Protein AF-A0AAW0GWU3-F1 (afdb_monomer_lite)

pLDDT: mean 74.99, std 22.33, range [29.94, 97.88]

Sequence (252 aa):
MGQGTLMARFTLSPRFETTALLRCTALQILYKYGDKSTKEFPTGIHISLLPYYLLELLPCNMFTKLFSLTLALLAATSQVAAIPAESLQKRGPGCDGFPGGLSDLSSFRLSASGGTNKGEDLVLFDSGNKVGDADIFVLASRFTVPPTNVPTFSLNTGALLPDNSDLVDLAVAAGDLPGFAANHGEGNHIYCAVPNGGSNFVLGVNSDKSNFFICNTKTGPFHRFIVYKPDSNSLVYDSHTCQNIQINVIKV

Foldseek 3Di:
DDDDDDDDDDDDDPPPDPPVVVVVVVVVVCVVPVPDDDDDDDDDDDDDQPDPPVVPPDDPVVVVVVVVVVVVVVPPDPPPVPPPPPPPQPAAPLCPLADVKHQWFFWWWKFKDFDVGHGFTWDWDFLVDDDVNWTKTFIFTCVQPDDPDRFIWTRDSQWIGTPPDQWTWDDADAQDTGIIIRDPDHHDNFWIFHDDPDPWTWIGGNSGFWQWWWFFFPDDDGITTIGGNRDCPDNGTHPVRITTITIIIGHD

Radius of gyration: 32.5 Å; chains: 1; bounding box: 58×50×96 Å

Structure (mmCIF, N/CA/C/O backbone):
data_AF-A0AAW0GWU3-F1
#
_entry.id   AF-A0AAW0GWU3-F1
#
loop_
_atom_site.group_PDB
_atom_site.id
_atom_site.type_symbol
_atom_site.label_atom_id
_atom_site.label_alt_id
_atom_site.label_comp_id
_atom_site.label_asym_id
_atom_site.label_entity_id
_atom_site.label_seq_id
_atom_site.pdbx_PDB_ins_code
_atom_site.Cartn_x
_atom_site.Cartn_y
_atom_site.Cartn_z
_atom_site.occupancy
_atom_site.B_iso_or_equiv
_atom_site.auth_seq_id
_atom_site.auth_comp_id
_atom_site.auth_asym_id
_atom_site.auth_atom_id
_atom_site.pdbx_PDB_model_num
ATOM 1 N N . MET A 1 1 ? -35.131 -27.574 -3.904 1.00 42.69 1 MET A N 1
ATOM 2 C CA . MET A 1 1 ? -33.848 -27.838 -3.215 1.00 42.69 1 MET A CA 1
ATOM 3 C C . MET A 1 1 ? -33.439 -26.519 -2.569 1.00 42.69 1 MET A C 1
ATOM 5 O O . MET A 1 1 ? -33.102 -25.613 -3.300 1.00 42.69 1 MET A O 1
ATOM 9 N N . GLY A 1 2 ? -33.586 -26.207 -1.288 1.00 37.12 2 GLY A N 1
ATOM 10 C CA . GLY A 1 2 ? -33.742 -26.976 -0.058 1.00 37.12 2 GLY A CA 1
ATOM 11 C C . GLY A 1 2 ? -32.869 -26.280 0.998 1.00 37.12 2 GLY A C 1
ATOM 12 O O . GLY A 1 2 ? -31.886 -26.864 1.433 1.00 37.12 2 GLY A O 1
ATOM 13 N N . GLN A 1 3 ? -33.136 -25.000 1.303 1.00 35.03 3 GLN A N 1
ATOM 14 C CA . GLN A 1 3 ? -32.366 -24.224 2.286 1.00 35.03 3 GLN A CA 1
ATOM 15 C C . GLN A 1 3 ? -32.847 -24.567 3.701 1.00 35.03 3 GLN A C 1
ATOM 17 O O . GLN A 1 3 ? -33.969 -24.240 4.083 1.00 35.03 3 GLN A O 1
ATOM 22 N N . GLY A 1 4 ? -32.002 -25.264 4.459 1.00 33.62 4 GLY A N 1
ATOM 23 C CA . GLY A 1 4 ? -32.224 -25.558 5.871 1.00 33.62 4 GLY A CA 1
ATOM 24 C C . GLY A 1 4 ? -31.764 -24.395 6.746 1.00 33.62 4 GLY A C 1
ATOM 25 O O . GLY A 1 4 ? -30.569 -24.144 6.872 1.00 33.62 4 GLY A O 1
ATOM 26 N N . THR A 1 5 ? -32.712 -23.698 7.367 1.00 39.50 5 THR A N 1
ATOM 27 C CA . THR A 1 5 ? -32.456 -22.719 8.429 1.00 39.50 5 THR A CA 1
ATOM 28 C C . THR A 1 5 ? -32.227 -23.461 9.745 1.00 39.50 5 THR A C 1
ATOM 30 O O . THR A 1 5 ? -33.143 -24.072 10.294 1.00 39.50 5 THR A O 1
ATOM 33 N N . LEU A 1 6 ? -30.996 -23.424 10.253 1.00 31.42 6 LEU A N 1
ATOM 34 C CA . LEU A 1 6 ? -30.604 -24.075 11.501 1.00 31.42 6 LEU A CA 1
ATOM 35 C C . LEU A 1 6 ? -30.837 -23.107 12.672 1.00 31.42 6 LEU A C 1
ATOM 37 O O . LEU A 1 6 ? -30.026 -22.223 12.934 1.00 31.42 6 LEU A O 1
ATOM 41 N N . MET A 1 7 ? -31.974 -23.242 13.360 1.00 33.81 7 MET A N 1
ATOM 42 C CA . MET A 1 7 ? -32.237 -22.518 14.607 1.00 33.81 7 MET A CA 1
ATOM 43 C C . MET A 1 7 ? -31.579 -23.247 15.784 1.00 33.81 7 MET A C 1
ATOM 45 O O . MET A 1 7 ? -32.013 -24.329 16.179 1.00 33.81 7 MET A O 1
ATOM 49 N N . ALA A 1 8 ? -30.548 -22.641 16.374 1.00 31.73 8 ALA A N 1
ATOM 50 C CA . ALA A 1 8 ? -29.973 -23.099 17.633 1.00 31.73 8 ALA A CA 1
ATOM 51 C C . ALA A 1 8 ? -30.899 -22.709 18.799 1.00 31.73 8 ALA A C 1
ATOM 53 O O . ALA A 1 8 ? -31.029 -21.538 19.155 1.00 31.73 8 ALA A O 1
ATOM 54 N N . ARG A 1 9 ? -31.563 -23.704 19.392 1.00 33.47 9 ARG A N 1
ATOM 55 C CA . ARG A 1 9 ? -32.416 -23.551 20.575 1.00 33.47 9 ARG A CA 1
ATOM 56 C C . ARG A 1 9 ? -31.562 -23.795 21.822 1.00 33.47 9 ARG A C 1
ATOM 58 O O . ARG A 1 9 ? -31.274 -24.940 22.156 1.00 33.47 9 ARG A O 1
ATOM 65 N N . PHE A 1 10 ? -31.139 -22.734 22.505 1.00 29.94 10 PHE A N 1
ATOM 66 C CA . PHE A 1 10 ? -30.469 -22.849 23.803 1.00 29.94 10 PHE A CA 1
ATOM 67 C C . PHE A 1 10 ? -31.510 -23.059 24.908 1.00 29.94 10 PHE A C 1
ATOM 69 O O . PHE A 1 10 ? -32.192 -22.128 25.328 1.00 29.94 10 PHE A O 1
ATOM 76 N N . THR A 1 11 ? -31.640 -24.293 25.388 1.00 33.12 11 THR A N 1
ATOM 77 C CA . THR A 1 11 ? -32.330 -24.606 26.646 1.00 33.12 11 THR A CA 1
ATOM 78 C C . THR A 1 11 ? -31.349 -24.460 27.805 1.00 33.12 11 THR A C 1
ATOM 80 O O . THR A 1 11 ? -30.491 -25.318 28.010 1.00 33.12 11 THR A O 1
ATOM 83 N N . LEU A 1 12 ? -31.471 -23.374 28.571 1.00 33.25 12 LEU A N 1
ATOM 84 C CA . LEU A 1 12 ? -30.802 -23.227 29.863 1.00 33.25 12 LEU A CA 1
ATOM 85 C C . LEU A 1 12 ? -31.505 -24.121 30.894 1.00 33.25 12 LEU A C 1
ATOM 87 O O . LEU A 1 12 ? -32.683 -23.945 31.192 1.00 33.25 12 LEU A O 1
ATOM 91 N N . SER A 1 13 ? -30.770 -25.100 31.420 1.00 34.31 13 SER A N 1
ATOM 92 C CA . SER A 1 13 ? -31.200 -25.969 32.519 1.00 34.31 13 SER A CA 1
ATOM 93 C C . SER A 1 13 ? -31.097 -25.216 33.854 1.00 34.31 13 SER A C 1
ATOM 95 O O . SER A 1 13 ? -29.986 -24.825 34.223 1.00 34.31 13 SER A O 1
ATOM 97 N N . PRO A 1 14 ? -32.176 -25.068 34.645 1.00 37.81 14 PRO A N 1
ATOM 98 C CA . PRO A 1 14 ? -32.083 -24.517 35.990 1.00 37.81 14 PRO A CA 1
ATOM 99 C C . PRO A 1 14 ? -31.578 -25.613 36.942 1.00 37.81 14 PRO A C 1
ATOM 101 O O . PRO A 1 14 ? -32.327 -26.481 37.377 1.00 37.81 14 PRO A O 1
ATOM 104 N N . ARG A 1 15 ? -30.274 -25.620 37.240 1.00 42.72 15 ARG A N 1
ATOM 105 C CA . ARG A 1 15 ? -29.645 -26.521 38.233 1.00 42.72 15 ARG A CA 1
ATOM 106 C C . ARG A 1 15 ? -28.980 -25.758 39.389 1.00 42.72 15 ARG A C 1
ATOM 108 O O . ARG A 1 15 ? -27.962 -26.193 39.913 1.00 42.72 15 ARG A O 1
ATOM 115 N N . PHE A 1 16 ? -29.543 -24.616 39.790 1.00 39.72 16 PHE A N 1
ATOM 116 C CA . PHE A 1 16 ? -28.919 -23.715 40.774 1.00 39.72 16 PHE A CA 1
ATOM 117 C C . PHE A 1 16 ? -29.689 -23.509 42.091 1.00 39.72 16 PHE A C 1
ATOM 119 O O . PHE A 1 16 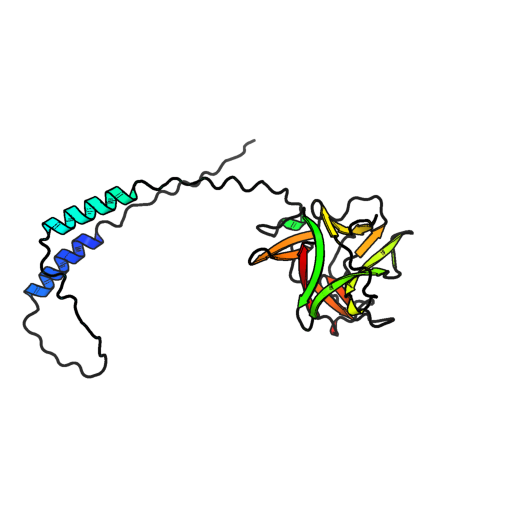? -29.297 -22.658 42.883 1.00 39.72 16 PHE A O 1
ATOM 126 N N . GLU A 1 17 ? -30.731 -24.294 42.386 1.00 44.66 17 GLU A N 1
ATOM 127 C CA . GLU A 1 17 ? -31.526 -24.099 43.617 1.00 44.66 17 GLU A CA 1
ATOM 128 C C . GLU A 1 17 ? -31.123 -24.977 44.815 1.00 44.66 17 GLU A C 1
ATOM 130 O O . GLU A 1 17 ? -31.507 -24.687 45.946 1.00 44.66 17 GLU A O 1
ATOM 135 N N . THR A 1 18 ? -30.291 -26.006 44.648 1.00 46.66 18 THR A N 1
ATOM 136 C CA . THR A 1 18 ? -29.985 -26.933 45.759 1.00 46.66 18 THR A CA 1
ATOM 137 C C . THR A 1 18 ? -28.780 -26.542 46.619 1.00 46.66 18 THR A C 1
ATOM 139 O O . THR A 1 18 ? -28.596 -27.097 47.700 1.00 46.66 18 THR A O 1
ATOM 142 N N . THR A 1 19 ? -27.959 -25.573 46.207 1.00 44.91 19 THR A N 1
ATOM 143 C CA . THR A 1 19 ? -26.698 -25.260 46.912 1.00 44.91 19 THR A CA 1
ATOM 144 C C . THR A 1 19 ? -26.874 -24.283 48.079 1.00 44.91 19 THR A C 1
ATOM 146 O O . THR A 1 19 ? -26.075 -24.298 49.015 1.00 44.91 19 THR A O 1
ATOM 149 N N . ALA A 1 20 ? -27.920 -23.449 48.064 1.00 43.56 20 ALA A N 1
ATOM 150 C CA . ALA A 1 20 ? -28.180 -22.475 49.128 1.00 43.56 20 ALA A CA 1
ATOM 151 C C . ALA A 1 20 ? -28.828 -23.124 50.364 1.00 43.56 20 ALA A C 1
ATOM 153 O O . ALA A 1 20 ? -28.425 -22.834 51.491 1.00 43.56 20 ALA A O 1
ATOM 154 N N . LEU A 1 21 ? -29.757 -24.070 50.165 1.00 47.62 21 LEU A N 1
ATOM 155 C CA . LEU A 1 21 ? -30.419 -24.769 51.272 1.00 47.62 21 LEU A CA 1
ATOM 156 C C . LEU A 1 21 ? -29.449 -25.661 52.065 1.00 47.62 21 LEU A C 1
ATOM 158 O O . LEU A 1 21 ? -29.540 -25.720 53.292 1.00 47.62 21 LEU A O 1
ATOM 162 N N . LEU A 1 22 ? -28.477 -26.289 51.386 1.00 46.72 22 LEU A N 1
ATOM 163 C CA . LEU A 1 22 ? -27.455 -27.120 52.036 1.00 46.72 22 LEU A CA 1
ATOM 164 C C . LEU A 1 22 ? -26.502 -26.315 52.936 1.00 46.72 22 LEU A C 1
ATOM 166 O O . LEU A 1 22 ? -25.983 -26.854 53.914 1.00 46.72 22 LEU A O 1
ATOM 170 N N . ARG A 1 23 ? -26.269 -25.026 52.648 1.00 47.31 23 ARG A N 1
ATOM 171 C CA . ARG A 1 23 ? -25.364 -24.192 53.461 1.00 47.31 23 ARG A CA 1
ATOM 172 C C . ARG A 1 23 ? -25.984 -23.770 54.793 1.00 47.31 23 ARG A C 1
ATOM 174 O O . ARG A 1 23 ? -25.257 -23.675 55.778 1.00 47.31 23 ARG A O 1
ATOM 181 N N . CYS A 1 24 ? -27.305 -23.604 54.865 1.00 47.53 24 CYS A N 1
ATOM 182 C CA . CYS A 1 24 ? -27.982 -23.313 56.133 1.00 47.53 24 CYS A CA 1
ATOM 183 C C . CYS A 1 24 ? -28.043 -24.531 57.067 1.00 47.53 24 CYS A C 1
ATOM 185 O O . CYS A 1 24 ? -27.923 -24.370 58.280 1.00 47.53 24 CYS A O 1
ATOM 187 N N . THR A 1 25 ? -28.167 -25.752 56.534 1.00 51.53 25 THR A N 1
ATOM 188 C CA . THR A 1 25 ? -28.182 -26.973 57.362 1.00 51.53 25 THR A CA 1
ATOM 189 C C . THR A 1 25 ? -26.781 -27.391 57.816 1.00 51.53 25 THR A C 1
ATOM 191 O O . THR A 1 25 ? -26.617 -27.825 58.954 1.00 51.53 25 THR A O 1
ATOM 194 N N . ALA A 1 26 ? -25.750 -27.203 56.982 1.00 47.94 26 ALA A N 1
ATOM 195 C CA . ALA A 1 26 ? -24.371 -27.547 57.343 1.00 47.94 26 ALA A CA 1
ATOM 196 C C . ALA A 1 26 ? -23.796 -26.661 58.468 1.00 47.94 26 ALA A C 1
ATOM 198 O O . ALA A 1 26 ? -23.055 -27.159 59.318 1.00 47.94 26 ALA A O 1
ATOM 199 N N . LEU A 1 27 ? -24.172 -25.374 58.532 1.00 48.94 27 LEU A N 1
ATOM 200 C CA . LEU A 1 27 ? -23.702 -24.476 59.596 1.00 48.94 27 LEU A CA 1
ATOM 201 C C . LEU A 1 27 ? -24.291 -24.817 60.977 1.00 48.94 27 LEU A C 1
ATOM 203 O O . LEU A 1 27 ? -23.598 -24.676 61.981 1.00 48.94 27 LEU A O 1
ATOM 207 N N . GLN A 1 28 ? -25.531 -25.318 61.049 1.00 52.56 28 GLN A N 1
ATOM 208 C CA . GLN A 1 28 ? -26.137 -25.700 62.333 1.00 52.56 28 GLN A CA 1
ATOM 209 C C . GLN A 1 28 ? -25.563 -27.000 62.917 1.00 52.56 28 GLN A C 1
ATOM 211 O O . GLN A 1 28 ? -25.564 -27.173 64.136 1.00 52.56 28 GLN A O 1
ATOM 216 N N . ILE A 1 29 ? -25.036 -27.900 62.081 1.00 50.22 29 ILE A N 1
ATOM 217 C CA . ILE A 1 29 ? -24.418 -29.153 62.546 1.00 50.22 29 ILE A CA 1
ATOM 218 C C . ILE A 1 29 ? -23.016 -28.891 63.119 1.00 50.22 29 ILE A C 1
ATOM 220 O O . ILE A 1 29 ? -22.673 -29.446 64.162 1.00 50.22 29 ILE A O 1
ATOM 224 N N . LEU A 1 30 ? -22.238 -27.989 62.509 1.00 49.00 30 LEU A N 1
ATOM 225 C CA . LEU A 1 30 ? -20.910 -27.610 63.012 1.00 49.00 30 LEU A CA 1
ATOM 226 C C . LEU A 1 30 ? -20.977 -26.854 64.349 1.00 49.00 30 LEU A C 1
ATOM 228 O O . LEU A 1 30 ? -20.118 -27.059 65.203 1.00 49.00 30 LEU A O 1
ATOM 232 N N . TYR A 1 31 ? -22.029 -26.065 64.585 1.00 49.50 31 TYR A N 1
ATOM 233 C CA . TYR A 1 31 ? -22.209 -25.356 65.859 1.00 49.50 31 TYR A CA 1
ATOM 234 C C . TYR A 1 31 ? -22.608 -26.280 67.023 1.00 49.50 31 TYR A C 1
ATOM 236 O O . TYR A 1 31 ? -22.365 -25.955 68.181 1.00 49.50 31 TYR A O 1
ATOM 244 N N . LYS A 1 32 ? -23.202 -27.450 66.738 1.00 48.94 32 LYS A N 1
ATOM 245 C CA . LYS A 1 32 ? -23.667 -28.391 67.772 1.00 48.94 32 LYS A CA 1
ATOM 246 C C . LYS A 1 32 ? -22.614 -29.428 68.191 1.00 48.94 32 LYS A C 1
ATOM 248 O O . LYS A 1 32 ? -22.792 -30.078 69.215 1.00 48.94 32 LYS A O 1
ATOM 253 N N . TYR A 1 33 ? -21.533 -29.574 67.420 1.00 46.53 33 TYR A N 1
ATOM 254 C CA . TYR A 1 33 ? -20.460 -30.554 67.662 1.00 46.53 33 TYR A CA 1
ATOM 255 C C . TYR A 1 33 ? -19.057 -29.936 67.806 1.00 46.53 33 TYR A C 1
ATOM 257 O O . TYR A 1 33 ? -18.084 -30.666 67.976 1.00 46.53 33 TYR A O 1
ATOM 265 N N . GLY A 1 34 ? -18.939 -28.607 67.755 1.00 46.94 34 GLY A N 1
ATOM 266 C CA . GLY A 1 34 ? -17.666 -27.882 67.759 1.00 46.94 34 GLY A CA 1
ATOM 267 C C . GLY A 1 34 ? -17.101 -27.505 69.132 1.00 46.94 34 GLY A C 1
ATOM 268 O O . GLY A 1 34 ? -16.288 -26.590 69.192 1.00 46.94 34 GLY A O 1
ATOM 269 N N . ASP A 1 35 ? -17.509 -28.165 70.219 1.00 47.31 35 ASP A N 1
ATOM 270 C CA . ASP A 1 35 ? -16.886 -27.980 71.535 1.00 47.31 35 ASP A CA 1
ATOM 271 C C . ASP A 1 35 ? -16.093 -29.244 71.900 1.00 47.31 35 ASP A C 1
ATOM 273 O O . ASP A 1 35 ? -16.679 -30.314 72.070 1.00 47.31 35 ASP A O 1
ATOM 277 N N . LYS A 1 36 ? -14.762 -29.092 72.009 1.00 49.72 36 LYS A N 1
ATOM 278 C CA . LYS A 1 36 ? -13.695 -30.091 72.278 1.00 49.72 36 LYS A CA 1
ATOM 279 C C . LYS A 1 36 ? -12.850 -30.539 71.078 1.00 49.72 36 LYS A C 1
ATOM 281 O O . LYS A 1 36 ? -12.827 -31.714 70.723 1.00 49.72 36 LYS A O 1
ATOM 286 N N . SER A 1 37 ? -12.010 -29.645 70.554 1.00 43.81 37 SER A N 1
ATOM 287 C CA . SER A 1 37 ? -10.643 -30.039 70.164 1.00 43.81 37 SER A CA 1
ATOM 288 C C . SER A 1 37 ? -9.738 -28.816 70.000 1.00 43.81 37 SER A C 1
ATOM 290 O O . SER A 1 37 ? -9.648 -28.221 68.931 1.00 43.81 37 SER A O 1
ATOM 292 N N . THR A 1 38 ? -9.050 -28.422 71.069 1.00 46.00 38 THR A N 1
ATOM 293 C CA . THR A 1 38 ? -7.869 -27.562 70.974 1.00 46.00 38 THR A CA 1
ATOM 294 C C . THR A 1 38 ? -6.688 -28.418 70.516 1.00 46.00 38 THR A C 1
ATOM 296 O O . THR A 1 38 ? -6.140 -29.207 71.284 1.00 46.00 38 THR A O 1
ATOM 299 N N . LYS A 1 39 ? -6.290 -28.279 69.249 1.00 40.34 39 LYS A N 1
ATOM 300 C CA . LYS A 1 39 ? -4.956 -28.674 68.783 1.00 40.34 39 LYS A CA 1
ATOM 301 C C . LYS A 1 39 ? -4.255 -27.453 68.210 1.00 40.34 39 LYS A C 1
ATOM 303 O O . LYS A 1 39 ? -4.743 -26.825 67.275 1.00 40.34 39 LYS A O 1
ATOM 308 N N . GLU A 1 40 ? -3.125 -27.134 68.825 1.00 42.28 40 GLU A N 1
ATOM 309 C CA . GLU A 1 40 ? -2.197 -26.089 68.417 1.00 42.28 40 GLU A CA 1
ATOM 310 C C . GLU A 1 40 ? -1.674 -26.364 66.999 1.00 42.28 40 GLU A C 1
ATOM 312 O O . GLU A 1 40 ? -1.156 -27.444 66.713 1.00 42.28 40 GLU A O 1
ATOM 317 N N . PHE A 1 41 ? -1.801 -25.373 66.117 1.00 38.69 41 PHE A N 1
ATOM 318 C CA . PHE A 1 41 ? -1.063 -25.291 64.858 1.00 38.69 41 PHE A CA 1
ATOM 319 C C . PHE A 1 41 ? -0.098 -24.104 64.944 1.00 38.69 41 PHE A C 1
ATOM 321 O O . PHE A 1 41 ? -0.534 -23.005 65.302 1.00 38.69 41 PHE A O 1
ATOM 328 N N . PRO A 1 42 ? 1.194 -24.279 64.617 1.00 50.81 42 PRO A N 1
ATOM 329 C CA . PRO A 1 42 ? 2.140 -23.183 64.629 1.00 50.81 42 PRO A CA 1
ATOM 330 C C . PRO A 1 42 ? 2.128 -22.415 63.300 1.00 50.81 42 PRO A C 1
ATOM 332 O O . PRO A 1 42 ? 2.114 -22.985 62.211 1.00 50.81 42 PRO A O 1
ATOM 335 N N . THR A 1 43 ? 2.229 -21.095 63.457 1.00 50.03 43 THR A N 1
ATOM 336 C CA . THR A 1 43 ? 2.763 -20.085 62.530 1.00 50.03 43 THR A CA 1
ATOM 337 C C . THR A 1 43 ? 2.014 -19.797 61.221 1.00 50.03 43 THR A C 1
ATOM 339 O O . THR A 1 43 ? 2.128 -20.516 60.237 1.00 50.03 43 THR A O 1
ATOM 342 N N . GLY A 1 44 ? 1.431 -18.590 61.166 1.00 52.53 44 GLY A N 1
ATOM 343 C CA . GLY A 1 44 ? 1.844 -17.658 60.111 1.00 52.53 44 GLY A CA 1
ATOM 344 C C . GLY A 1 44 ? 0.810 -17.148 59.109 1.00 52.53 44 GLY A C 1
ATOM 345 O O . GLY A 1 44 ? 1.211 -16.889 57.984 1.00 52.53 44 GLY A O 1
ATOM 346 N N . ILE A 1 45 ? -0.470 -16.950 59.455 1.00 41.91 45 ILE A N 1
ATOM 347 C CA . ILE A 1 45 ? -1.384 -16.141 58.619 1.00 41.91 45 ILE A CA 1
ATOM 348 C C . ILE A 1 45 ? -2.301 -15.294 59.514 1.00 41.91 45 ILE A C 1
ATOM 350 O O . ILE A 1 45 ? -3.214 -15.809 60.154 1.00 41.91 45 ILE A O 1
ATOM 354 N N . HIS A 1 46 ? -2.074 -13.977 59.543 1.00 40.16 46 HIS A N 1
ATOM 355 C CA . HIS A 1 46 ? -3.004 -13.010 60.131 1.00 40.16 46 HIS A CA 1
ATOM 356 C C . HIS A 1 46 ? -4.122 -12.708 59.122 1.00 40.16 46 HIS A C 1
ATOM 358 O O . HIS A 1 46 ? -3.995 -11.815 58.287 1.00 40.16 46 HIS A O 1
ATOM 364 N N . ILE A 1 47 ? -5.226 -13.453 59.192 1.00 41.72 47 ILE A N 1
ATOM 365 C CA . ILE A 1 47 ? -6.475 -13.066 58.526 1.00 41.72 47 ILE A CA 1
ATOM 366 C C . ILE A 1 47 ? -7.216 -12.131 59.483 1.00 41.72 47 ILE A C 1
ATOM 368 O O . ILE A 1 47 ? -7.697 -12.556 60.532 1.00 41.72 47 ILE A O 1
ATOM 372 N N . SER A 1 48 ? -7.269 -10.845 59.135 1.00 39.34 48 SER A N 1
ATOM 373 C CA . SER A 1 48 ? -8.083 -9.849 59.835 1.00 39.34 48 SER A CA 1
ATOM 374 C C . SER A 1 48 ? -9.564 -10.187 59.646 1.00 39.34 48 SER A C 1
ATOM 376 O O . SER A 1 48 ? -10.143 -9.940 58.589 1.00 39.34 48 SER A O 1
ATOM 378 N N . LEU A 1 49 ? -10.162 -10.813 60.658 1.00 47.28 49 LEU A N 1
ATOM 379 C CA . LEU A 1 49 ? -11.595 -11.070 60.760 1.00 47.28 49 LEU A CA 1
ATOM 380 C C . LEU A 1 49 ? -12.225 -9.981 61.634 1.00 47.28 49 LEU A C 1
ATOM 382 O O . LEU A 1 49 ? -12.242 -10.087 62.855 1.00 47.28 49 LEU A O 1
ATOM 386 N N . LEU A 1 50 ? -12.751 -8.936 60.999 1.00 41.69 50 LEU A N 1
ATOM 387 C CA . LEU A 1 50 ? -13.617 -7.916 61.600 1.00 41.69 50 LEU A CA 1
ATOM 388 C C . LEU A 1 50 ? -14.547 -7.371 60.496 1.00 41.69 50 LEU A C 1
ATOM 390 O O . LEU A 1 50 ? -14.038 -7.027 59.432 1.00 41.69 50 LEU A O 1
ATOM 394 N N . PRO A 1 51 ? -15.866 -7.192 60.707 1.00 46.59 51 PRO A N 1
ATOM 395 C CA . PRO A 1 51 ? -16.778 -7.853 61.635 1.00 46.59 51 PRO A CA 1
ATOM 396 C C . PRO A 1 51 ? -17.928 -8.549 60.867 1.00 46.59 51 PRO A C 1
ATOM 398 O O . PRO A 1 51 ? -18.797 -7.895 60.295 1.00 46.59 51 PRO A O 1
ATOM 401 N N . TYR A 1 52 ? -18.011 -9.881 60.925 1.00 45.72 52 TYR A N 1
ATOM 402 C CA . TYR A 1 52 ? -19.233 -10.617 60.537 1.00 45.72 52 TYR A CA 1
ATOM 403 C C . TYR A 1 52 ? -20.351 -10.522 61.601 1.00 45.72 52 TYR A C 1
ATOM 405 O O . TYR A 1 52 ? -21.445 -11.046 61.409 1.00 45.72 52 TYR A O 1
ATOM 413 N N . TYR A 1 53 ? -20.109 -9.799 62.698 1.00 44.69 53 TYR A N 1
ATOM 414 C CA . TYR A 1 53 ? -21.002 -9.698 63.857 1.00 44.69 53 TYR A CA 1
ATOM 415 C C . TYR A 1 53 ? -22.259 -8.838 63.660 1.00 44.69 53 TYR A C 1
ATOM 417 O O . TYR A 1 53 ? -23.075 -8.738 64.569 1.00 44.69 53 TYR A O 1
ATOM 425 N N . LEU A 1 54 ? -22.466 -8.233 62.488 1.00 46.59 54 LEU A N 1
ATOM 426 C CA . LEU A 1 54 ? -23.693 -7.476 62.200 1.00 46.59 54 LEU A CA 1
ATOM 427 C C . LEU A 1 54 ? -24.752 -8.272 61.423 1.00 46.59 54 LEU A C 1
ATOM 429 O O . LEU A 1 54 ? -25.829 -7.743 61.159 1.00 46.59 54 LEU A O 1
ATOM 433 N N . LEU A 1 55 ? -24.493 -9.546 61.102 1.00 46.75 55 LEU A N 1
ATOM 434 C CA . LEU A 1 55 ? -25.458 -10.416 60.416 1.00 46.75 55 LEU A CA 1
ATOM 435 C C . LEU A 1 55 ? -26.213 -11.393 61.340 1.00 46.75 55 LEU A C 1
ATOM 437 O O . LEU A 1 55 ? -26.915 -12.269 60.843 1.00 46.75 55 LEU A O 1
ATOM 441 N N . GLU A 1 56 ? -26.107 -11.261 62.665 1.00 49.28 56 GLU A N 1
ATOM 442 C CA . GLU A 1 56 ? -26.652 -12.250 63.617 1.00 49.28 56 GLU A CA 1
ATOM 443 C C . GLU A 1 56 ? -28.072 -11.973 64.144 1.00 49.28 56 GLU A C 1
ATOM 445 O O . GLU A 1 56 ? -28.592 -12.762 64.927 1.00 49.28 56 GLU A O 1
ATOM 450 N N . LEU A 1 57 ? -28.753 -10.905 63.714 1.00 48.50 57 LEU A N 1
ATOM 451 C CA . LEU A 1 57 ? -30.069 -10.545 64.280 1.00 48.50 57 LEU A CA 1
ATOM 452 C C . LEU A 1 57 ? -31.235 -10.553 63.289 1.00 48.50 57 LEU A C 1
ATOM 454 O O . LEU A 1 57 ? -32.326 -10.088 63.618 1.00 48.50 57 LEU A O 1
ATOM 458 N N . LEU A 1 58 ? -31.053 -11.107 62.090 1.00 51.22 58 LEU A N 1
ATOM 459 C CA . LEU A 1 58 ? -32.153 -11.218 61.137 1.00 51.22 58 LEU A CA 1
ATOM 460 C C . LEU A 1 58 ? -32.858 -12.574 61.298 1.00 51.22 58 LEU A C 1
ATOM 462 O O . LEU A 1 58 ? -32.265 -13.612 60.998 1.00 51.22 58 LEU A O 1
ATOM 466 N N . PRO A 1 59 ? -34.126 -12.605 61.756 1.00 55.56 59 PRO A N 1
ATOM 467 C CA . PRO A 1 59 ? -34.885 -13.846 61.838 1.00 55.56 59 PRO A CA 1
ATOM 468 C C . PRO A 1 59 ? -34.981 -14.472 60.442 1.00 55.56 59 PRO A C 1
ATOM 470 O O . PRO A 1 59 ? -35.226 -13.766 59.463 1.00 55.56 59 PRO A O 1
ATOM 473 N N . CYS A 1 60 ? -34.832 -15.799 60.338 1.00 50.47 60 CYS A N 1
ATOM 474 C CA . CYS A 1 60 ? -34.868 -16.547 59.067 1.00 50.47 60 CYS A CA 1
ATOM 475 C C . CYS A 1 60 ? -36.084 -16.208 58.173 1.00 50.47 60 CYS A C 1
ATOM 477 O O . CYS A 1 60 ? -36.012 -16.328 56.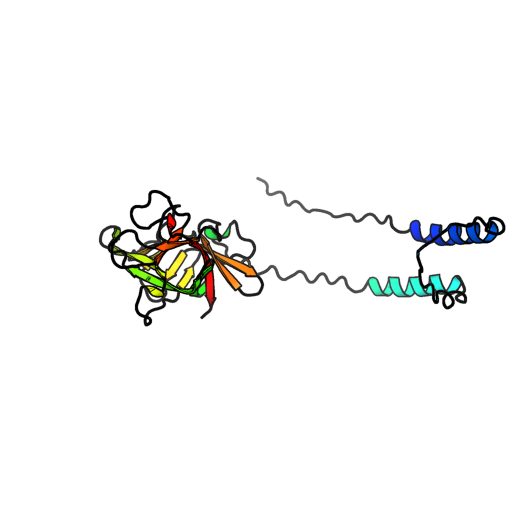951 1.00 50.47 60 CYS A O 1
ATOM 479 N N . ASN A 1 61 ? -37.174 -15.710 58.763 1.00 50.75 61 ASN A N 1
ATOM 480 C CA . ASN A 1 61 ? -38.393 -15.296 58.068 1.00 50.75 61 ASN A CA 1
ATOM 481 C C . ASN A 1 61 ? -38.265 -13.959 57.298 1.00 50.75 61 ASN A C 1
ATOM 483 O O . ASN A 1 61 ? -39.116 -13.660 56.461 1.00 50.75 61 ASN A O 1
ATOM 487 N N . MET A 1 62 ? -37.234 -13.142 57.559 1.00 51.62 62 MET A N 1
ATOM 488 C CA . MET A 1 62 ? -36.951 -11.915 56.793 1.00 51.62 62 MET A CA 1
ATOM 489 C C . MET A 1 62 ? -36.159 -12.192 55.510 1.00 51.62 62 MET A C 1
ATOM 491 O O . MET A 1 62 ? -36.380 -11.515 54.506 1.00 51.62 62 MET A O 1
ATOM 495 N N . PHE A 1 63 ? -35.290 -13.208 55.504 1.00 50.94 63 PHE A N 1
ATOM 496 C CA . PHE A 1 63 ? -34.465 -13.539 54.336 1.00 50.94 63 PHE A CA 1
ATOM 497 C C . PHE A 1 63 ? -35.306 -14.041 53.154 1.00 50.94 63 PHE A C 1
ATOM 499 O O . PHE A 1 63 ? -35.063 -13.658 52.014 1.00 50.94 63 PHE A O 1
ATOM 506 N N . THR A 1 64 ? -36.361 -14.817 53.414 1.00 52.12 64 THR A N 1
ATOM 507 C CA . THR A 1 64 ? -37.284 -15.316 52.377 1.00 52.12 64 THR A CA 1
ATOM 508 C C . THR A 1 64 ? -38.129 -14.204 51.745 1.00 52.12 64 THR A C 1
ATOM 510 O O . THR A 1 64 ? -38.428 -14.261 50.549 1.00 52.12 64 THR A O 1
ATOM 513 N N . LYS A 1 65 ? -38.475 -13.156 52.510 1.00 50.78 65 LYS A N 1
ATOM 514 C CA . LYS A 1 65 ? -39.227 -11.996 51.997 1.00 50.78 65 LYS A CA 1
ATOM 515 C C . LYS A 1 65 ? -38.348 -11.025 51.200 1.00 50.78 65 LYS A C 1
ATOM 517 O O . LYS A 1 65 ? -38.791 -10.543 50.162 1.00 50.78 65 LYS A O 1
ATOM 522 N N . LEU A 1 66 ? -37.104 -10.789 51.628 1.00 51.94 66 LEU A N 1
ATOM 523 C CA . LEU A 1 66 ? -36.133 -9.968 50.886 1.00 51.94 66 LEU A CA 1
ATOM 524 C C . LEU A 1 66 ? -35.687 -10.631 49.574 1.00 51.94 66 LEU A C 1
ATOM 526 O O . LEU A 1 66 ? -35.557 -9.943 48.567 1.00 51.94 66 LEU A O 1
ATOM 530 N N . PHE A 1 67 ? -35.532 -11.959 49.556 1.00 53.00 67 PHE A N 1
ATOM 531 C CA . PHE A 1 67 ? -35.147 -12.693 48.346 1.00 53.00 67 PHE A CA 1
ATOM 532 C C . PHE A 1 67 ? -36.273 -12.758 47.297 1.00 53.00 67 PHE A C 1
ATOM 534 O O . PHE A 1 67 ? -36.009 -12.735 46.098 1.00 53.00 67 PHE A O 1
ATOM 541 N N . SER A 1 68 ? -37.542 -12.772 47.726 1.00 53.09 68 SER A N 1
ATOM 542 C CA . SER A 1 68 ? -38.687 -12.719 46.799 1.00 53.09 68 SER A CA 1
ATOM 543 C C . SER A 1 68 ? -38.868 -11.334 46.163 1.00 53.09 68 SER A C 1
ATOM 545 O O . SER A 1 68 ? -39.298 -11.240 45.014 1.00 53.09 68 SER A O 1
ATOM 547 N N . LEU A 1 69 ? -38.510 -10.255 46.875 1.00 50.38 69 LEU A N 1
ATOM 548 C CA . LEU A 1 69 ? -38.602 -8.888 46.350 1.00 50.38 69 LEU A CA 1
ATOM 549 C C . LEU A 1 69 ? -37.503 -8.588 45.312 1.00 50.38 69 LEU A C 1
ATOM 551 O O . LEU A 1 69 ? -37.751 -7.869 44.348 1.00 50.38 69 LEU A O 1
ATOM 555 N N . THR A 1 70 ? -36.306 -9.165 45.466 1.00 51.62 70 THR A N 1
ATOM 556 C CA . THR A 1 70 ? -35.215 -9.011 44.488 1.00 51.62 70 THR A CA 1
ATOM 557 C C . THR A 1 70 ? -35.421 -9.857 43.232 1.00 51.62 70 THR A C 1
ATOM 559 O O . THR A 1 70 ? -35.091 -9.393 42.143 1.00 51.62 70 THR A O 1
ATOM 562 N N . LEU A 1 71 ? -36.030 -11.046 43.334 1.00 51.50 71 LEU A N 1
ATOM 563 C CA . LEU A 1 71 ? -36.337 -11.872 42.157 1.00 51.50 71 LEU A CA 1
ATOM 564 C C . LEU A 1 71 ? -37.428 -11.254 41.264 1.00 51.50 71 LEU A C 1
ATOM 566 O O . LEU A 1 71 ? -37.347 -11.356 40.041 1.00 51.50 71 LEU A O 1
ATOM 570 N N . ALA A 1 72 ? -38.414 -10.566 41.852 1.00 53.31 72 ALA A N 1
ATOM 571 C CA . ALA A 1 72 ? -39.476 -9.895 41.099 1.00 53.31 72 ALA A CA 1
ATOM 572 C C . ALA A 1 72 ? -38.981 -8.660 40.316 1.00 53.31 72 ALA A C 1
ATOM 574 O O . ALA A 1 72 ? -39.535 -8.345 39.264 1.00 53.31 72 ALA A O 1
ATOM 575 N N . LEU A 1 73 ? -37.911 -7.993 40.773 1.00 50.78 73 LEU A N 1
ATOM 576 C CA . LEU A 1 73 ? -37.308 -6.863 40.050 1.00 50.78 73 LEU A CA 1
ATOM 577 C C . LEU A 1 73 ? -36.425 -7.289 38.863 1.00 50.78 73 LEU A C 1
ATOM 579 O O . LEU A 1 73 ? -36.210 -6.485 37.959 1.00 50.78 73 LEU A O 1
ATOM 583 N N . LEU A 1 74 ? -35.940 -8.537 38.818 1.00 52.09 74 LEU A N 1
ATOM 584 C CA . LEU A 1 74 ? -35.095 -9.024 37.716 1.00 52.09 74 LEU A CA 1
ATOM 585 C C . LEU A 1 74 ? -35.881 -9.502 36.480 1.00 52.09 74 LEU A C 1
ATOM 587 O O . LEU A 1 74 ? -35.279 -9.761 35.441 1.00 52.09 74 LEU A O 1
ATOM 591 N N . ALA A 1 75 ? -37.213 -9.595 36.549 1.00 51.50 75 ALA A N 1
ATOM 592 C CA . ALA A 1 75 ? -38.036 -10.080 35.437 1.00 51.50 75 ALA A CA 1
ATOM 593 C C . ALA A 1 75 ? -38.441 -8.992 34.413 1.00 51.50 75 ALA A C 1
ATOM 595 O O . ALA A 1 75 ? -39.031 -9.320 33.386 1.00 51.50 75 ALA A O 1
ATOM 596 N N . ALA A 1 76 ? -38.129 -7.710 34.653 1.00 51.88 76 ALA A N 1
ATOM 597 C CA . ALA A 1 76 ? -38.657 -6.589 33.859 1.00 51.88 76 ALA A CA 1
ATOM 598 C C . ALA A 1 76 ? -37.705 -6.005 32.791 1.00 51.88 76 ALA A C 1
ATOM 600 O O . ALA A 1 76 ? -38.086 -5.069 32.090 1.00 51.88 76 ALA A O 1
ATOM 601 N N . THR A 1 77 ? -36.488 -6.530 32.607 1.00 53.34 77 THR A N 1
ATOM 602 C CA . THR A 1 77 ? -35.515 -5.952 31.656 1.00 53.34 77 THR A CA 1
ATOM 603 C C . THR A 1 77 ? -34.905 -7.003 30.733 1.00 53.34 77 THR A C 1
ATOM 605 O O . THR A 1 77 ? -33.700 -7.232 30.729 1.00 53.34 77 THR A O 1
ATOM 608 N N . SER A 1 78 ? -35.734 -7.652 29.921 1.00 48.91 78 SER A N 1
ATOM 609 C CA . SER A 1 78 ? -35.258 -8.353 28.720 1.00 48.91 78 SER A CA 1
ATOM 610 C C . SER A 1 78 ? -35.916 -7.770 27.474 1.00 48.91 78 SER A C 1
ATOM 612 O O . SER A 1 78 ? -36.416 -8.477 26.607 1.00 48.91 78 SER A O 1
ATOM 614 N N . GLN A 1 79 ? -35.879 -6.439 27.351 1.00 51.66 79 GLN A N 1
ATOM 615 C CA . GLN A 1 79 ? -35.874 -5.850 26.018 1.00 51.66 79 GLN A CA 1
ATOM 616 C C . GLN A 1 79 ? -34.511 -6.184 25.420 1.00 51.66 79 GLN A C 1
ATOM 618 O O . GLN A 1 79 ? -33.543 -5.442 25.574 1.00 51.66 79 GLN A O 1
ATOM 623 N N . VAL A 1 80 ? -34.420 -7.362 24.799 1.00 51.28 80 VAL A N 1
ATOM 624 C CA . VAL A 1 80 ? -33.382 -7.640 23.816 1.00 51.28 80 VAL A CA 1
ATOM 625 C C . VAL A 1 80 ? -33.659 -6.638 22.708 1.00 51.28 80 VAL A C 1
ATOM 627 O O . VAL A 1 80 ? -34.490 -6.878 21.835 1.00 51.28 80 VAL A O 1
ATOM 630 N N . ALA A 1 81 ? -33.048 -5.459 22.814 1.00 56.03 81 ALA A N 1
ATOM 631 C CA . ALA A 1 81 ? -32.924 -4.555 21.697 1.00 56.03 81 ALA A CA 1
ATOM 632 C C . ALA A 1 81 ? -32.221 -5.384 20.629 1.00 56.03 81 ALA A C 1
ATOM 634 O O . ALA A 1 81 ? -31.026 -5.661 20.737 1.00 56.03 81 ALA A O 1
ATOM 635 N N . ALA A 1 82 ? -33.003 -5.899 19.679 1.00 48.19 82 ALA A N 1
ATOM 636 C CA . ALA A 1 82 ? -32.471 -6.473 18.467 1.00 48.19 82 ALA A CA 1
ATOM 637 C C . ALA A 1 82 ? -31.591 -5.369 17.902 1.00 48.19 82 ALA A C 1
ATOM 639 O O . ALA A 1 82 ? -32.101 -4.324 17.492 1.00 48.19 82 ALA A O 1
ATOM 640 N N . ILE A 1 83 ? -30.275 -5.555 18.032 1.00 53.69 83 ILE A N 1
ATOM 641 C CA . ILE A 1 83 ? -29.290 -4.643 17.474 1.00 53.69 83 ILE A CA 1
ATOM 642 C C . ILE A 1 83 ? -29.738 -4.498 16.023 1.00 53.69 83 ILE A C 1
ATOM 644 O O . ILE A 1 83 ? -29.882 -5.536 15.362 1.00 53.69 83 ILE A O 1
ATOM 648 N N . PRO A 1 84 ? -30.108 -3.280 15.575 1.00 53.16 84 PRO A N 1
ATOM 649 C CA . PRO A 1 84 ? -30.549 -3.083 14.206 1.00 53.16 84 PRO A CA 1
ATOM 650 C C . PRO A 1 84 ? -29.480 -3.737 13.360 1.00 53.16 84 PRO A C 1
ATOM 652 O O . PRO A 1 84 ? -28.310 -3.426 13.576 1.00 53.16 84 PRO A O 1
ATOM 655 N N . ALA A 1 85 ? -29.875 -4.723 12.543 1.00 55.44 85 ALA A N 1
ATOM 656 C CA . ALA A 1 85 ? -28.956 -5.478 11.709 1.00 55.44 85 ALA A CA 1
ATOM 657 C C . ALA A 1 85 ? -28.031 -4.446 11.082 1.00 55.44 85 ALA A C 1
ATOM 659 O O . ALA A 1 85 ? -28.519 -3.622 10.302 1.00 55.44 85 ALA A O 1
ATOM 660 N N . GLU A 1 86 ? -26.778 -4.395 11.564 1.00 51.00 86 GLU A N 1
ATOM 661 C CA . GLU A 1 86 ? -25.804 -3.415 11.110 1.00 51.00 86 GLU A CA 1
ATOM 662 C C . GLU A 1 86 ? -25.900 -3.484 9.607 1.00 51.00 86 GLU A C 1
ATOM 664 O O . GLU A 1 86 ? -25.769 -4.579 9.047 1.00 51.00 86 GLU A O 1
ATOM 669 N N . SER A 1 87 ? -26.316 -2.355 9.018 1.00 48.94 87 SER A N 1
ATOM 670 C CA . SER A 1 87 ? -26.539 -2.184 7.588 1.00 48.94 87 SER A CA 1
ATOM 671 C C . SER A 1 87 ? -25.517 -3.065 6.904 1.00 48.94 87 SER A C 1
ATOM 673 O O . SER A 1 87 ? -24.333 -2.823 7.140 1.00 48.94 87 SER A O 1
ATOM 675 N N . LEU A 1 88 ? -25.975 -4.113 6.202 1.00 52.16 88 LEU A N 1
ATOM 676 C CA . LEU A 1 88 ? -25.145 -5.070 5.474 1.00 52.16 88 LEU A CA 1
ATOM 677 C C . LEU A 1 88 ? -24.250 -4.259 4.548 1.00 52.16 88 LEU A C 1
ATOM 679 O O . LEU A 1 88 ? -24.595 -3.979 3.402 1.00 52.16 88 LEU A O 1
ATOM 683 N N . GLN A 1 89 ? -23.141 -3.786 5.100 1.00 64.88 89 GLN A N 1
ATOM 684 C CA . GLN A 1 89 ? -22.207 -2.934 4.419 1.00 64.88 89 GLN A CA 1
ATOM 685 C C . GLN A 1 89 ? -21.627 -3.882 3.401 1.00 64.88 89 GLN A C 1
ATOM 687 O O . GLN A 1 89 ? -21.109 -4.942 3.767 1.00 64.88 89 GLN A O 1
ATOM 692 N N . LYS A 1 90 ? -21.911 -3.584 2.135 1.00 63.59 90 LYS A N 1
ATOM 693 C CA . LYS A 1 90 ? -21.633 -4.468 1.016 1.00 63.59 90 LYS A CA 1
ATOM 694 C C . LYS A 1 90 ? -20.155 -4.821 1.114 1.00 63.59 90 LYS A C 1
ATOM 696 O O . LYS A 1 90 ? -19.326 -3.951 0.909 1.00 63.59 90 LYS A O 1
ATOM 701 N N . ARG A 1 91 ? -19.833 -6.047 1.537 1.00 78.12 91 ARG A N 1
ATOM 702 C CA . ARG A 1 91 ? -18.450 -6.512 1.625 1.00 78.12 91 ARG A CA 1
ATOM 703 C C . ARG A 1 91 ? -18.057 -7.033 0.259 1.00 78.12 91 ARG A C 1
ATOM 705 O O . ARG A 1 91 ? -18.691 -7.945 -0.265 1.00 78.12 91 ARG A O 1
ATOM 712 N N . GLY A 1 92 ? -17.040 -6.411 -0.311 1.00 81.31 92 GLY A N 1
ATOM 713 C CA . GLY A 1 92 ? -16.342 -6.904 -1.482 1.00 81.31 92 GLY A CA 1
ATOM 714 C C . GLY A 1 92 ? -15.451 -8.104 -1.137 1.00 81.31 92 GLY A C 1
ATOM 715 O O . GLY A 1 92 ? -15.111 -8.300 0.035 1.00 81.31 92 GLY A O 1
ATOM 716 N N . PRO A 1 93 ? -15.034 -8.874 -2.154 1.00 84.44 93 PRO A N 1
ATOM 717 C CA . PRO A 1 93 ? -14.250 -10.101 -1.982 1.00 84.44 93 PRO A CA 1
ATOM 718 C C . PRO A 1 93 ? -12.9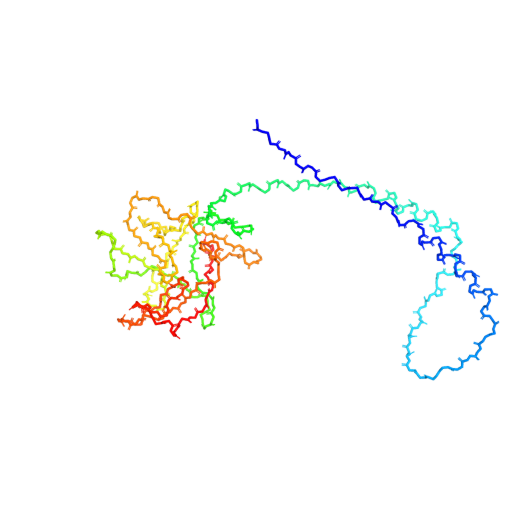11 -9.876 -1.255 1.00 84.44 93 PRO A C 1
ATOM 720 O O . PRO A 1 93 ? -12.455 -10.735 -0.503 1.00 84.44 93 PRO A O 1
ATOM 723 N N . GLY A 1 94 ? -12.305 -8.688 -1.378 1.00 86.12 94 GLY A N 1
ATOM 724 C CA . GLY A 1 94 ? -11.106 -8.307 -0.620 1.00 86.12 94 GLY A CA 1
ATOM 725 C C . GLY A 1 94 ? -11.274 -8.309 0.910 1.00 86.12 94 GLY A C 1
ATOM 726 O O . GLY A 1 94 ? -10.278 -8.359 1.635 1.00 86.12 94 GLY A O 1
ATOM 727 N N . CYS A 1 95 ? -12.513 -8.293 1.417 1.00 92.94 95 CYS A N 1
ATOM 728 C CA . CYS A 1 95 ? -12.840 -8.248 2.844 1.00 92.94 95 CYS A CA 1
ATOM 729 C C . CYS A 1 95 ? -13.291 -9.592 3.450 1.00 92.94 95 CYS A C 1
ATOM 731 O O . CYS A 1 95 ? -13.630 -9.624 4.638 1.00 92.94 95 CYS A O 1
ATOM 733 N N . ASP A 1 96 ? -13.294 -10.695 2.693 1.00 89.56 96 ASP A N 1
ATOM 734 C CA . ASP A 1 96 ? -13.867 -11.980 3.137 1.00 89.56 96 ASP A CA 1
ATOM 735 C C . ASP A 1 96 ? -13.175 -12.575 4.386 1.00 89.56 96 ASP A C 1
ATOM 737 O O . ASP A 1 96 ? -13.798 -13.303 5.159 1.00 89.56 96 ASP A O 1
ATOM 741 N N . GLY A 1 97 ? -11.924 -12.193 4.669 1.00 87.81 97 GLY A N 1
ATOM 742 C CA . GLY A 1 97 ? -11.181 -12.582 5.877 1.00 87.81 97 GLY A CA 1
ATOM 743 C C . GLY A 1 97 ? -11.268 -11.615 7.068 1.00 87.81 97 GLY A C 1
ATOM 744 O O . GLY A 1 97 ? -10.646 -11.870 8.101 1.00 87.81 97 GLY A O 1
ATOM 745 N N . PHE A 1 98 ? -12.000 -10.501 6.958 1.00 92.06 98 PHE A N 1
ATOM 746 C CA . PHE A 1 98 ? -11.930 -9.401 7.926 1.00 92.06 98 PHE A CA 1
ATOM 747 C C . PHE A 1 98 ? -13.288 -9.049 8.551 1.00 92.06 98 PHE A C 1
ATOM 749 O O . PHE A 1 98 ? -14.081 -8.308 7.962 1.00 92.06 98 PHE A O 1
ATOM 756 N N . PRO A 1 99 ? -13.572 -9.509 9.785 1.00 89.81 99 PRO A N 1
ATOM 757 C CA . PRO A 1 99 ? -14.728 -9.042 10.545 1.00 89.81 99 PRO A CA 1
ATOM 758 C C . PRO A 1 99 ? -14.687 -7.516 10.730 1.00 89.81 99 PRO A C 1
ATOM 760 O O . PRO A 1 99 ? -13.694 -6.967 11.198 1.00 89.81 99 PRO A O 1
ATOM 763 N N . GLY A 1 100 ? -15.764 -6.835 10.340 1.00 89.38 100 GLY A N 1
ATOM 764 C CA . GLY A 1 100 ? -15.880 -5.373 10.360 1.00 89.38 100 GLY A CA 1
ATOM 765 C C . GLY A 1 100 ? -15.123 -4.654 9.237 1.00 89.38 100 GLY A C 1
ATOM 766 O O . GLY A 1 100 ? -15.052 -3.431 9.260 1.00 89.38 100 GLY A O 1
ATOM 767 N N . GLY A 1 101 ? -14.547 -5.388 8.278 1.00 93.69 101 GLY A N 1
ATOM 768 C CA . GLY A 1 101 ? -13.863 -4.810 7.124 1.00 93.69 101 GLY A CA 1
ATOM 769 C C . GLY A 1 101 ? -14.809 -4.056 6.188 1.00 93.69 101 GLY A C 1
ATOM 770 O O . GLY A 1 101 ? -15.939 -4.499 5.960 1.00 93.69 101 GLY A O 1
ATOM 771 N N . LEU A 1 102 ? -14.327 -2.936 5.646 1.00 94.12 102 LEU A N 1
ATOM 772 C CA . LEU A 1 102 ? -15.043 -2.080 4.701 1.00 94.12 102 LEU A CA 1
ATOM 773 C C . LEU A 1 102 ? -14.385 -2.155 3.321 1.00 94.12 102 LEU A C 1
ATOM 775 O O . LEU A 1 102 ? -13.197 -1.865 3.184 1.00 94.12 102 LEU A O 1
ATOM 779 N N . SER A 1 103 ? -15.157 -2.512 2.298 1.00 94.69 103 SER A N 1
ATOM 780 C CA . SER A 1 103 ? -14.726 -2.452 0.891 1.00 94.69 103 SER A CA 1
ATOM 781 C C . SER A 1 103 ? -15.113 -1.147 0.202 1.00 94.69 103 SER A C 1
ATOM 783 O O . SER A 1 103 ? -14.674 -0.902 -0.916 1.00 94.69 103 SER A O 1
ATOM 785 N N . ASP A 1 104 ? -15.925 -0.325 0.866 1.00 94.25 104 ASP A N 1
ATOM 786 C CA . ASP A 1 104 ? -16.332 0.997 0.408 1.00 94.25 104 ASP A CA 1
ATOM 787 C C . ASP A 1 104 ? -15.942 2.027 1.468 1.00 94.25 104 ASP A C 1
ATOM 789 O O . ASP A 1 104 ? -16.390 1.962 2.617 1.00 94.25 104 ASP A O 1
ATOM 793 N N . LEU A 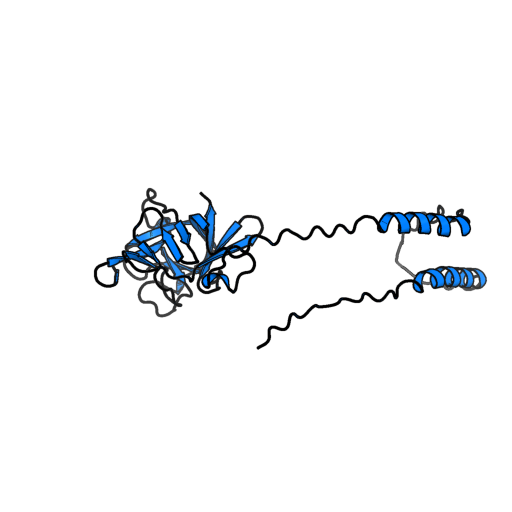1 105 ? -15.078 2.965 1.091 1.00 94.12 105 LEU A N 1
ATOM 794 C CA . LEU A 1 105 ? -14.612 4.041 1.959 1.00 94.12 105 LEU A CA 1
ATOM 795 C C . LEU A 1 105 ? -14.123 5.199 1.096 1.00 94.12 105 LEU A C 1
ATOM 797 O O . LEU A 1 105 ? -13.161 5.044 0.362 1.00 94.12 105 LEU A O 1
ATOM 801 N N . SER A 1 106 ? -14.748 6.364 1.185 1.00 94.50 106 SER A N 1
ATOM 802 C CA . SER A 1 106 ? -14.344 7.526 0.389 1.00 94.50 106 SER A CA 1
ATOM 803 C C . SER A 1 106 ? -13.321 8.395 1.116 1.00 94.50 106 SER A C 1
ATOM 805 O O . SER A 1 106 ? -13.444 8.588 2.329 1.00 94.50 106 SER A O 1
ATOM 807 N N . SER A 1 107 ? -12.406 8.994 0.353 1.00 93.88 107 SER A N 1
ATOM 808 C CA . SER A 1 107 ? -11.557 10.121 0.762 1.00 93.88 107 SER A CA 1
ATOM 809 C C . SER A 1 107 ? -10.759 9.883 2.049 1.00 93.88 107 SER A C 1
ATOM 811 O O . SER A 1 107 ? -11.082 10.358 3.140 1.00 93.88 107 SER A O 1
ATOM 813 N N . PHE A 1 108 ? -9.657 9.160 1.910 1.00 96.44 108 PHE A N 1
ATOM 814 C CA . PHE A 1 108 ? -8.674 8.954 2.964 1.00 96.44 108 PHE A CA 1
ATOM 815 C C . PHE A 1 108 ? -7.252 9.113 2.433 1.00 96.44 108 PHE A C 1
ATOM 817 O O . PHE A 1 108 ? -6.993 9.057 1.237 1.00 96.44 108 PHE A O 1
ATOM 824 N N . ARG A 1 109 ? -6.298 9.288 3.339 1.00 95.88 109 ARG A N 1
ATOM 825 C CA . ARG A 1 109 ? -4.865 9.219 3.059 1.00 95.88 109 ARG A CA 1
ATOM 826 C C . ARG A 1 109 ? -4.297 7.923 3.600 1.00 95.88 109 ARG A C 1
ATOM 828 O O . ARG A 1 109 ? -4.799 7.364 4.576 1.00 95.88 109 ARG A O 1
ATOM 835 N N . LEU A 1 110 ? -3.218 7.473 2.978 1.00 96.62 110 LEU A N 1
ATOM 836 C CA . LEU A 1 110 ? -2.475 6.308 3.425 1.00 96.62 110 LEU A CA 1
ATOM 837 C C . LEU A 1 110 ? -1.207 6.739 4.157 1.00 96.62 110 LEU A C 1
ATOM 839 O O . LEU A 1 110 ? -0.515 7.665 3.733 1.00 96.62 110 LEU A O 1
ATOM 843 N N . SER A 1 111 ? -0.891 6.049 5.251 1.00 95.81 111 SER A N 1
ATOM 844 C CA . SER A 1 111 ? 0.325 6.301 6.021 1.00 95.81 111 SER A CA 1
ATOM 845 C C . SER A 1 111 ? 0.956 5.010 6.525 1.00 95.81 111 SER A C 1
ATOM 847 O O . SER A 1 111 ? 0.276 4.166 7.098 1.00 95.81 111 SER A O 1
ATOM 849 N N . ALA A 1 112 ? 2.266 4.862 6.367 1.00 95.81 112 ALA A N 1
ATOM 850 C CA . ALA A 1 112 ? 3.018 3.747 6.920 1.00 95.81 112 ALA A CA 1
ATOM 851 C C . ALA A 1 112 ? 3.410 3.988 8.385 1.00 95.81 112 ALA A C 1
ATOM 853 O O . ALA A 1 112 ? 4.014 5.003 8.744 1.00 95.81 112 ALA A O 1
ATOM 854 N N . SER A 1 113 ? 3.149 2.997 9.234 1.00 94.88 113 SER A N 1
ATOM 855 C CA . SER A 1 113 ? 3.688 2.930 10.594 1.00 94.88 113 SER A CA 1
ATOM 856 C C . SER A 1 113 ? 4.265 1.554 10.892 1.00 94.88 113 SER A C 1
ATOM 858 O O . SER A 1 113 ? 3.611 0.546 10.643 1.00 94.88 113 SER A O 1
ATOM 860 N N . GLY A 1 114 ? 5.456 1.499 11.475 1.00 90.06 114 GLY A N 1
ATOM 861 C CA . GLY A 1 114 ? 6.141 0.253 11.812 1.00 90.06 114 GLY A CA 1
ATOM 862 C C . GLY A 1 114 ? 7.650 0.374 11.629 1.00 90.06 114 GLY A C 1
ATOM 863 O O . GLY A 1 114 ? 8.137 1.180 10.828 1.00 90.06 114 GLY A O 1
ATOM 864 N N . GLY A 1 115 ? 8.402 -0.400 12.413 1.00 84.00 115 GLY A N 1
ATOM 865 C CA . GLY A 1 115 ? 9.860 -0.301 12.457 1.00 84.00 115 GLY A CA 1
ATOM 866 C C . GLY A 1 115 ? 10.317 1.100 12.869 1.00 84.00 115 GLY A C 1
ATOM 867 O O . GLY A 1 115 ? 9.903 1.620 13.907 1.00 84.00 115 GLY A O 1
ATOM 868 N N . THR A 1 116 ? 11.159 1.727 12.046 1.00 84.94 116 THR A N 1
ATOM 869 C CA . THR A 1 116 ? 11.626 3.105 12.272 1.00 84.94 116 THR A CA 1
ATOM 870 C C . THR A 1 116 ? 10.684 4.170 11.700 1.00 84.94 116 THR A C 1
ATOM 872 O O . THR A 1 116 ? 10.922 5.358 11.899 1.00 84.94 116 THR A O 1
ATOM 875 N N . ASN A 1 117 ? 9.607 3.774 11.015 1.00 80.69 117 ASN A N 1
ATOM 876 C CA . ASN A 1 117 ? 8.681 4.683 10.338 1.00 80.69 117 ASN A CA 1
ATOM 877 C C . ASN A 1 117 ? 7.492 4.970 11.249 1.00 80.69 117 ASN A C 1
ATOM 879 O O . ASN A 1 117 ? 6.755 4.061 11.637 1.00 80.69 117 ASN A O 1
ATOM 883 N N . LYS A 1 118 ? 7.305 6.238 11.611 1.00 83.50 118 LYS A N 1
ATOM 884 C CA . LYS A 1 118 ? 6.230 6.668 12.509 1.00 83.50 118 LYS A CA 1
ATOM 885 C C . LYS A 1 118 ? 5.270 7.589 11.769 1.00 83.50 118 LYS A C 1
ATOM 887 O O . LYS A 1 118 ? 5.434 8.801 11.819 1.00 83.50 118 LYS A O 1
ATOM 892 N N . GLY A 1 119 ? 4.279 6.997 11.107 1.00 85.69 119 GLY A N 1
ATOM 893 C CA . GLY A 1 119 ? 3.203 7.751 10.463 1.00 85.69 119 GLY A CA 1
ATOM 894 C C . GLY A 1 119 ? 3.678 8.512 9.229 1.00 85.69 119 GLY A C 1
ATOM 895 O O . GLY A 1 119 ? 3.338 9.675 9.041 1.00 85.69 119 GLY A O 1
ATOM 896 N N . GLU A 1 120 ? 4.503 7.872 8.405 1.00 91.94 120 GLU A N 1
ATOM 897 C CA . GLU A 1 120 ? 4.980 8.480 7.170 1.00 91.94 120 GLU A CA 1
ATOM 898 C C . GLU A 1 120 ? 3.883 8.435 6.104 1.00 91.94 120 GLU A C 1
ATOM 900 O O . GLU A 1 120 ? 3.292 7.383 5.876 1.00 91.94 120 GLU A O 1
ATOM 905 N N . ASP A 1 121 ? 3.591 9.560 5.457 1.00 94.00 121 ASP A N 1
ATOM 906 C CA . ASP A 1 121 ? 2.626 9.604 4.356 1.00 94.00 121 ASP A CA 1
ATOM 907 C C . ASP A 1 121 ? 3.073 8.733 3.179 1.00 94.00 121 ASP A C 1
ATOM 909 O O . ASP A 1 121 ? 4.256 8.708 2.819 1.00 94.00 121 ASP A O 1
ATOM 913 N N . LEU A 1 122 ? 2.109 8.069 2.545 1.00 94.56 122 LEU A N 1
ATOM 914 C CA . LEU A 1 122 ? 2.326 7.360 1.292 1.00 94.56 122 LEU A CA 1
ATOM 915 C C . LEU A 1 122 ? 1.904 8.220 0.104 1.00 94.56 122 LEU A C 1
ATOM 917 O O . LEU A 1 122 ? 0.923 8.961 0.158 1.00 94.56 122 LEU A O 1
ATOM 921 N N . VAL A 1 123 ? 2.670 8.105 -0.971 1.00 94.12 123 VAL A N 1
ATOM 922 C CA . VAL A 1 123 ? 2.502 8.856 -2.214 1.00 94.12 123 VAL A CA 1
ATOM 923 C C . VAL A 1 123 ? 2.539 7.908 -3.403 1.00 94.12 123 VAL A C 1
ATOM 925 O O . VAL A 1 123 ? 3.025 6.782 -3.296 1.00 94.12 123 VAL A O 1
ATOM 928 N N . LEU A 1 124 ? 2.042 8.384 -4.541 1.00 93.06 124 LEU A N 1
ATOM 929 C CA . LEU A 1 124 ? 2.235 7.722 -5.824 1.00 93.06 124 LEU A CA 1
ATOM 930 C C . LEU A 1 124 ? 3.559 8.177 -6.433 1.00 93.06 124 LEU A C 1
ATOM 932 O O . LEU A 1 124 ? 3.826 9.375 -6.526 1.00 93.06 124 LEU A O 1
ATOM 936 N N . PHE A 1 125 ? 4.376 7.215 -6.839 1.00 91.69 125 PHE A N 1
ATOM 937 C CA . PHE A 1 125 ? 5.649 7.446 -7.505 1.00 91.69 125 PHE A CA 1
ATOM 938 C C . PHE A 1 125 ? 5.638 6.791 -8.882 1.00 91.69 125 PHE A C 1
ATOM 940 O O . PHE A 1 125 ? 5.288 5.619 -8.990 1.00 91.69 125 PHE A O 1
ATOM 947 N N . ASP A 1 126 ? 6.033 7.530 -9.917 1.00 90.88 126 ASP A N 1
ATOM 948 C CA . ASP A 1 126 ? 6.216 6.978 -11.260 1.00 90.88 126 ASP A CA 1
ATOM 949 C C . ASP A 1 126 ? 7.387 5.988 -11.251 1.00 90.88 126 ASP A C 1
ATOM 951 O O . ASP A 1 126 ? 8.545 6.365 -11.069 1.00 90.88 126 ASP A O 1
ATOM 955 N N . SER A 1 127 ? 7.078 4.704 -11.418 1.00 88.56 127 SER A N 1
ATOM 956 C CA . SER A 1 127 ? 8.083 3.643 -11.376 1.00 88.56 127 SER A CA 1
ATOM 957 C C . SER A 1 127 ? 8.976 3.597 -12.621 1.00 88.56 127 SER A C 1
ATOM 959 O O . SER A 1 127 ? 9.948 2.841 -12.632 1.00 88.56 127 SER A O 1
ATOM 961 N N . GLY A 1 128 ? 8.642 4.349 -13.678 1.00 86.81 128 GLY A N 1
ATOM 962 C CA . GLY A 1 128 ? 9.267 4.266 -14.998 1.00 86.81 128 GLY A CA 1
ATOM 963 C C . GLY A 1 128 ? 8.905 3.001 -15.786 1.00 86.81 128 GLY A C 1
ATOM 964 O O . GLY A 1 128 ? 9.361 2.831 -16.917 1.00 86.81 128 GLY A O 1
ATOM 965 N N . ASN A 1 129 ? 8.097 2.106 -15.208 1.00 87.81 129 ASN A N 1
ATOM 966 C CA . ASN A 1 129 ? 7.567 0.924 -15.883 1.00 87.81 129 ASN A CA 1
ATOM 967 C C . ASN A 1 129 ? 6.236 1.244 -16.567 1.00 87.81 129 ASN A C 1
ATOM 969 O O . ASN A 1 129 ? 5.535 2.180 -16.183 1.00 87.81 129 ASN A O 1
ATOM 973 N N . LYS A 1 130 ? 5.862 0.419 -17.548 1.00 88.19 130 LYS A N 1
ATOM 974 C CA . LYS A 1 130 ? 4.621 0.568 -18.314 1.00 88.19 130 LYS A CA 1
ATOM 975 C C . LYS A 1 130 ? 3.820 -0.733 -18.364 1.00 88.19 130 LYS A C 1
ATOM 977 O O . LYS A 1 130 ? 4.408 -1.813 -18.439 1.00 88.19 130 LYS A O 1
ATOM 982 N N . VAL A 1 131 ? 2.489 -0.629 -18.386 1.00 82.69 131 VAL A N 1
ATOM 983 C CA . VAL A 1 131 ? 1.584 -1.706 -18.835 1.00 82.69 131 VAL A CA 1
ATOM 984 C C . VAL A 1 131 ? 0.968 -1.272 -20.160 1.00 82.69 131 VAL A C 1
ATOM 986 O O . VAL A 1 131 ? 0.162 -0.344 -20.204 1.00 82.69 131 VAL A O 1
ATOM 989 N N . GLY A 1 132 ? 1.360 -1.927 -21.254 1.00 86.00 132 GLY A N 1
ATOM 990 C CA . GLY A 1 132 ? 1.069 -1.406 -22.591 1.00 86.00 132 GLY A CA 1
ATOM 991 C C . GLY A 1 132 ? 1.731 -0.038 -22.769 1.00 86.00 132 GLY A C 1
ATOM 992 O O . GLY A 1 132 ? 2.940 0.082 -22.576 1.00 86.00 132 GLY A O 1
ATOM 993 N N . ASP A 1 133 ? 0.935 0.987 -23.075 1.00 85.19 133 ASP A N 1
ATOM 994 C CA . ASP A 1 133 ? 1.416 2.366 -23.240 1.00 85.19 133 ASP A CA 1
ATOM 995 C C . ASP A 1 133 ? 1.299 3.223 -21.962 1.00 85.19 133 ASP A C 1
ATOM 997 O O . ASP A 1 133 ? 1.874 4.314 -21.901 1.00 85.19 133 ASP A O 1
ATOM 1001 N N . ALA A 1 134 ? 0.588 2.736 -20.938 1.00 87.94 134 ALA A N 1
ATOM 1002 C CA . ALA A 1 134 ? 0.303 3.474 -19.709 1.00 87.94 134 ALA A CA 1
ATOM 1003 C C . ALA A 1 134 ? 1.440 3.359 -18.685 1.00 87.94 134 ALA A C 1
ATOM 1005 O O . ALA A 1 134 ? 1.954 2.265 -18.443 1.00 87.94 134 ALA A O 1
ATOM 1006 N N . ASP A 1 135 ? 1.794 4.482 -18.058 1.00 91.06 135 ASP A N 1
ATOM 1007 C CA . ASP A 1 135 ? 2.787 4.533 -16.981 1.00 91.06 135 ASP A CA 1
ATOM 1008 C C . ASP A 1 135 ? 2.253 3.886 -15.695 1.00 91.06 135 ASP A C 1
ATOM 1010 O O . ASP A 1 135 ? 1.069 4.008 -15.361 1.00 91.06 135 ASP A O 1
ATOM 1014 N N . ILE A 1 136 ? 3.136 3.189 -14.976 1.00 91.69 136 ILE A N 1
ATOM 1015 C CA . ILE A 1 136 ? 2.824 2.545 -13.699 1.00 91.69 136 ILE A CA 1
ATOM 1016 C C . ILE A 1 136 ? 3.305 3.423 -12.552 1.00 91.69 136 ILE A C 1
ATOM 1018 O O . ILE A 1 136 ? 4.507 3.639 -12.363 1.00 91.69 136 ILE A O 1
ATOM 1022 N N . PHE A 1 137 ? 2.361 3.812 -11.708 1.00 93.75 137 PHE A N 1
ATOM 1023 C CA . PHE A 1 137 ? 2.612 4.460 -10.433 1.00 93.75 137 PHE A CA 1
ATOM 1024 C C . PHE A 1 137 ? 2.604 3.423 -9.315 1.00 93.75 137 PHE A C 1
ATOM 1026 O O . PHE A 1 137 ? 1.764 2.533 -9.306 1.00 93.75 137 PHE A O 1
ATOM 1033 N N . VAL A 1 138 ? 3.506 3.529 -8.347 1.00 94.50 138 VAL A N 1
ATOM 1034 C CA . VAL A 1 138 ? 3.584 2.619 -7.193 1.00 94.50 138 VAL A CA 1
ATOM 1035 C C . VAL A 1 138 ? 3.459 3.384 -5.885 1.00 94.50 138 VAL A C 1
ATOM 1037 O O . VAL A 1 138 ? 3.812 4.564 -5.813 1.00 94.50 138 VAL A O 1
ATOM 1040 N N . LEU A 1 139 ? 2.988 2.713 -4.830 1.00 94.75 139 LEU A N 1
ATOM 1041 C CA . LEU A 1 139 ? 3.037 3.284 -3.485 1.00 94.75 139 LEU A CA 1
ATOM 1042 C C . LEU A 1 139 ? 4.489 3.411 -3.012 1.00 94.75 139 LEU A C 1
ATOM 1044 O O . LEU A 1 139 ? 5.225 2.428 -2.889 1.00 94.75 139 LEU A O 1
ATOM 1048 N N . ALA A 1 140 ? 4.877 4.634 -2.677 1.00 93.88 140 ALA A N 1
ATOM 1049 C CA . ALA A 1 140 ? 6.173 4.968 -2.112 1.00 93.88 140 ALA A CA 1
ATOM 1050 C C . ALA A 1 140 ? 6.013 5.820 -0.853 1.00 93.88 140 ALA A C 1
ATOM 1052 O O . ALA A 1 140 ? 4.952 6.387 -0.583 1.00 93.88 140 ALA A O 1
ATOM 1053 N N . SER A 1 141 ? 7.082 5.919 -0.072 1.00 92.81 141 SER A N 1
ATOM 1054 C CA . SER A 1 141 ? 7.114 6.781 1.102 1.00 92.81 141 SER A CA 1
ATOM 1055 C C . SER A 1 141 ? 7.430 8.229 0.710 1.00 92.81 141 SER A C 1
ATOM 1057 O O . SER A 1 141 ? 8.281 8.502 -0.150 1.00 92.81 141 SER A O 1
ATOM 1059 N N . ARG A 1 142 ? 6.738 9.182 1.348 1.00 88.19 142 ARG A N 1
ATOM 1060 C CA . ARG A 1 142 ? 6.872 10.619 1.064 1.00 88.19 142 ARG A CA 1
ATOM 1061 C C . ARG A 1 142 ? 8.285 11.153 1.282 1.00 88.19 142 ARG A C 1
ATOM 1063 O O . ARG A 1 142 ? 8.632 12.151 0.668 1.00 88.19 142 ARG A O 1
ATOM 1070 N N . PHE A 1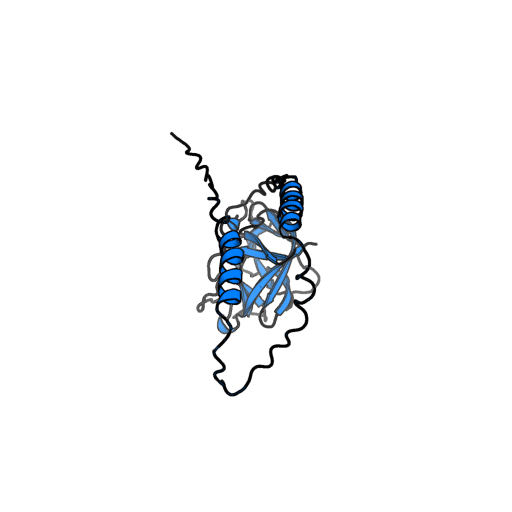 143 ? 9.128 10.496 2.081 1.00 81.81 143 PHE A N 1
ATOM 1071 C CA . PHE A 1 143 ? 10.548 10.845 2.223 1.00 81.81 143 PHE A CA 1
ATOM 1072 C C . PHE A 1 143 ? 11.271 11.006 0.876 1.00 81.81 143 PHE A C 1
ATOM 1074 O O . PHE A 1 143 ? 12.275 11.706 0.785 1.00 81.81 143 PHE A O 1
ATOM 1081 N N . THR A 1 144 ? 10.750 10.377 -0.176 1.00 70.44 144 THR A N 1
ATOM 1082 C CA . THR A 1 144 ? 11.407 10.267 -1.478 1.00 70.44 144 THR A CA 1
ATOM 1083 C C . THR A 1 144 ? 10.772 11.131 -2.569 1.00 70.44 144 THR A C 1
ATOM 1085 O O . THR A 1 144 ? 11.277 11.157 -3.689 1.00 70.44 144 THR A O 1
ATOM 1088 N N . VAL A 1 145 ? 9.701 11.870 -2.245 1.00 70.38 145 VAL A N 1
ATOM 1089 C CA . VAL A 1 145 ? 8.929 12.698 -3.187 1.00 70.38 145 VAL A CA 1
ATOM 1090 C C . VAL A 1 145 ? 8.651 14.078 -2.573 1.00 70.38 145 VAL A C 1
ATOM 1092 O O . VAL A 1 145 ? 8.337 14.165 -1.384 1.00 70.38 145 VAL A O 1
ATOM 1095 N N . PRO A 1 146 ? 8.736 15.181 -3.342 1.00 68.50 146 PRO A N 1
ATOM 1096 C CA . PRO A 1 146 ? 8.445 16.519 -2.838 1.00 68.50 146 PRO A CA 1
ATOM 1097 C C . PRO A 1 146 ? 7.073 16.632 -2.144 1.00 68.50 146 PRO A C 1
ATOM 1099 O O . PRO A 1 146 ? 6.101 15.995 -2.552 1.00 68.50 146 PRO A O 1
ATOM 1102 N N . PRO A 1 147 ? 6.954 17.476 -1.104 1.00 59.78 147 PRO A N 1
ATOM 1103 C CA . PRO A 1 147 ? 5.851 17.435 -0.147 1.00 59.78 147 PRO A CA 1
ATOM 1104 C C . PRO A 1 147 ? 4.471 17.859 -0.674 1.00 59.78 147 PRO A C 1
ATOM 1106 O O . PRO A 1 147 ? 3.520 17.806 0.102 1.00 59.78 147 PRO A O 1
ATOM 1109 N N . THR A 1 148 ? 4.323 18.303 -1.919 1.00 61.22 148 THR A N 1
ATOM 1110 C CA . THR A 1 148 ? 3.106 18.998 -2.366 1.00 61.22 148 THR A CA 1
ATOM 1111 C C . THR A 1 148 ? 1.951 18.087 -2.779 1.00 61.22 148 THR A C 1
ATOM 1113 O O . THR A 1 148 ? 0.828 18.572 -2.829 1.00 61.22 148 THR A O 1
ATOM 1116 N N . ASN A 1 149 ? 2.174 16.786 -3.002 1.00 66.00 149 ASN A N 1
ATOM 1117 C CA . ASN A 1 149 ? 1.161 15.899 -3.589 1.00 66.00 149 ASN A CA 1
ATOM 1118 C C . ASN A 1 149 ? 0.989 14.603 -2.779 1.00 66.00 149 ASN A C 1
ATOM 1120 O O . ASN A 1 149 ? 1.393 13.534 -3.230 1.00 66.00 149 ASN A O 1
ATOM 1124 N N . VAL A 1 150 ? 0.409 14.678 -1.575 1.00 82.19 150 VAL A N 1
ATOM 1125 C CA . VAL A 1 150 ? -0.086 13.462 -0.902 1.00 82.19 150 VAL A CA 1
ATOM 1126 C C . VAL A 1 150 ? -1.484 13.169 -1.448 1.00 82.19 150 VAL A C 1
ATOM 1128 O O . VAL A 1 150 ? -2.392 13.957 -1.174 1.00 82.19 150 VAL A O 1
ATOM 1131 N N . PRO A 1 151 ? -1.669 12.096 -2.234 1.00 90.81 151 PRO A N 1
ATOM 1132 C CA . PRO A 1 151 ? -2.961 11.791 -2.826 1.00 90.81 151 PRO A CA 1
ATOM 1133 C C . PRO A 1 151 ? -3.966 11.380 -1.750 1.00 90.81 151 PRO A C 1
ATOM 1135 O O . PRO A 1 151 ? -3.608 10.803 -0.716 1.00 90.81 151 PRO A O 1
ATOM 1138 N N . THR A 1 152 ? -5.234 11.672 -2.012 1.00 95.00 152 THR A N 1
ATOM 1139 C CA . THR A 1 152 ? -6.337 10.994 -1.336 1.00 95.00 152 THR A CA 1
ATOM 1140 C C . THR A 1 152 ? -6.741 9.775 -2.151 1.00 95.00 152 THR A C 1
ATOM 1142 O O . THR A 1 152 ? -6.476 9.687 -3.349 1.00 95.00 152 THR A O 1
ATOM 1145 N N . PHE A 1 153 ? -7.340 8.810 -1.477 1.00 96.31 153 PHE A N 1
ATOM 1146 C CA . PHE A 1 153 ? -7.776 7.551 -2.040 1.00 96.31 153 PHE A CA 1
ATOM 1147 C C . PHE A 1 153 ? -9.203 7.259 -1.600 1.00 96.31 153 PHE A C 1
ATOM 1149 O O . PHE A 1 153 ? -9.663 7.730 -0.556 1.00 96.31 153 PHE A O 1
ATOM 1156 N N . SER A 1 154 ? -9.849 6.390 -2.361 1.00 95.81 154 SER A N 1
ATOM 1157 C CA . SER A 1 154 ? -11.123 5.782 -2.034 1.00 95.81 154 SER A CA 1
ATOM 1158 C C . SER A 1 154 ? -11.044 4.266 -2.236 1.00 95.81 154 SER A C 1
ATOM 1160 O O . SER A 1 154 ? -10.290 3.768 -3.068 1.00 95.81 154 SER A O 1
ATOM 1162 N N . LEU A 1 155 ? -11.824 3.523 -1.459 1.00 94.88 155 LEU A N 1
ATOM 1163 C CA . LEU A 1 155 ? -12.154 2.129 -1.702 1.00 94.88 155 LEU A CA 1
ATOM 1164 C C . LEU A 1 155 ? -13.530 2.089 -2.355 1.00 94.88 155 LEU A C 1
ATOM 1166 O O . LEU A 1 155 ? -14.479 2.653 -1.806 1.00 94.88 155 LEU A O 1
ATOM 1170 N N . ASN A 1 156 ? -13.626 1.432 -3.506 1.00 92.81 156 ASN A N 1
ATOM 1171 C CA . ASN A 1 156 ? -14.887 1.171 -4.189 1.00 92.81 156 ASN A CA 1
ATOM 1172 C C . ASN A 1 156 ? -14.997 -0.3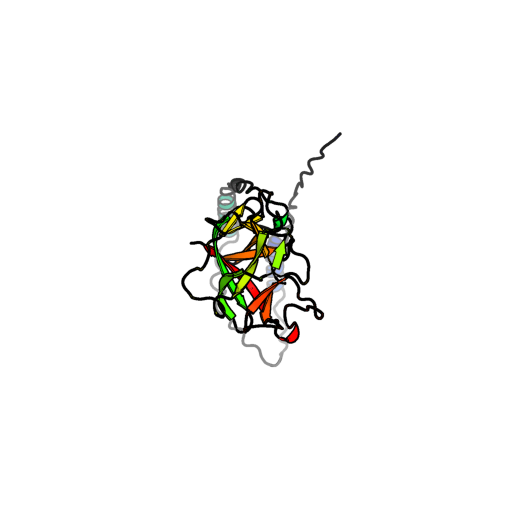26 -4.461 1.00 92.81 156 ASN A C 1
ATOM 1174 O O . ASN A 1 156 ? -14.266 -0.875 -5.281 1.00 92.81 156 ASN A O 1
ATOM 1178 N N . THR A 1 157 ? -15.897 -0.996 -3.750 1.00 92.31 157 THR A N 1
ATOM 1179 C CA . THR A 1 157 ? -16.116 -2.444 -3.828 1.00 92.31 157 THR A CA 1
ATOM 1180 C C . THR A 1 157 ? -14.830 -3.278 -3.651 1.00 92.31 157 THR A C 1
ATOM 1182 O O . THR A 1 157 ? -14.753 -4.426 -4.081 1.00 92.31 157 THR A O 1
ATOM 1185 N N . GLY A 1 158 ? -13.826 -2.721 -2.966 1.00 93.06 158 GLY A N 1
ATOM 1186 C CA . GLY A 1 158 ? -12.522 -3.333 -2.709 1.00 93.06 158 GLY A CA 1
ATOM 1187 C C . GLY A 1 158 ? -11.405 -2.921 -3.672 1.00 93.06 158 GLY A C 1
ATOM 1188 O O . GLY A 1 158 ? -10.281 -3.359 -3.457 1.00 93.06 158 GLY A O 1
ATOM 1189 N N . ALA A 1 159 ? -11.671 -2.105 -4.697 1.00 93.81 159 ALA A N 1
ATOM 1190 C CA . ALA A 1 159 ? -10.621 -1.456 -5.489 1.00 93.81 159 ALA A CA 1
ATOM 1191 C C . ALA A 1 159 ? -10.066 -0.242 -4.747 1.00 93.81 159 ALA A C 1
ATOM 1193 O O . ALA A 1 159 ? -10.849 0.569 -4.246 1.00 93.81 159 ALA A O 1
ATOM 1194 N N . LEU A 1 160 ? -8.741 -0.099 -4.693 1.00 95.25 160 LEU A N 1
ATOM 1195 C CA . LEU A 1 160 ? -8.080 1.085 -4.145 1.00 95.25 160 LEU A CA 1
ATOM 1196 C C . LEU A 1 160 ? -7.834 2.097 -5.264 1.00 95.25 160 LEU A C 1
ATOM 1198 O O . LEU A 1 160 ? -7.022 1.867 -6.150 1.00 95.25 160 LEU A O 1
ATOM 1202 N N . LEU A 1 161 ? -8.511 3.238 -5.213 1.00 94.56 161 LEU A N 1
ATOM 1203 C CA . LEU A 1 161 ? -8.503 4.226 -6.287 1.00 94.56 161 LEU A CA 1
ATOM 1204 C C . LEU A 1 161 ? -7.938 5.551 -5.773 1.00 94.56 161 LEU A C 1
ATOM 1206 O O . LEU A 1 161 ? -8.459 6.070 -4.785 1.00 94.56 161 LEU A O 1
ATOM 1210 N N . PRO A 1 162 ? -6.894 6.122 -6.393 1.00 93.88 162 PRO A N 1
ATOM 1211 C CA . PRO A 1 162 ? -6.468 7.480 -6.081 1.00 93.88 162 PRO A CA 1
ATOM 1212 C C . PRO A 1 162 ? -7.506 8.488 -6.596 1.00 93.88 162 PRO A C 1
ATOM 1214 O O . PRO A 1 162 ? -7.856 8.482 -7.779 1.00 93.88 162 PRO A O 1
ATOM 1217 N N . ASP A 1 163 ? -7.994 9.368 -5.722 1.00 88.44 163 ASP A N 1
ATOM 1218 C CA . ASP A 1 163 ? -9.009 10.360 -6.082 1.00 88.44 163 ASP A CA 1
ATOM 1219 C C . ASP A 1 163 ? -8.455 11.359 -7.116 1.00 88.44 163 ASP A C 1
ATOM 1221 O O . ASP A 1 163 ? -7.270 11.700 -7.108 1.00 88.44 163 ASP A O 1
ATOM 1225 N N . ASN A 1 164 ? -9.337 11.899 -7.965 1.00 82.44 164 ASN A N 1
ATOM 1226 C CA . ASN A 1 164 ? -8.997 12.861 -9.027 1.00 82.44 164 ASN A CA 1
ATOM 1227 C C . ASN A 1 164 ? -7.944 12.347 -10.027 1.00 82.44 164 ASN A C 1
ATOM 1229 O O . ASN A 1 164 ? -7.202 13.137 -10.613 1.00 82.44 164 ASN A O 1
ATOM 1233 N N . SER A 1 165 ? -7.878 11.030 -10.219 1.00 83.56 165 SER A N 1
ATOM 1234 C CA . SER A 1 165 ? -7.035 10.388 -11.219 1.00 83.56 165 SER A CA 1
ATOM 1235 C C . SER A 1 165 ? -7.835 9.341 -11.988 1.00 83.56 165 SER A C 1
ATOM 1237 O O . SER A 1 165 ? -8.770 8.756 -11.448 1.00 83.56 165 SER A O 1
ATOM 1239 N N . ASP A 1 166 ? -7.429 9.073 -13.226 1.00 87.38 166 ASP A N 1
ATOM 1240 C CA . ASP A 1 166 ? -7.966 7.972 -14.036 1.00 87.38 166 ASP A CA 1
ATOM 1241 C C . ASP A 1 166 ? -7.190 6.661 -13.794 1.00 87.38 166 ASP A C 1
ATOM 1243 O O . ASP A 1 166 ? -7.146 5.770 -14.645 1.00 87.38 166 ASP A O 1
ATOM 1247 N N . LEU A 1 167 ? -6.500 6.566 -12.654 1.00 91.38 167 LEU A N 1
ATOM 1248 C CA . LEU A 1 167 ? -5.689 5.413 -12.300 1.00 91.38 167 LEU A CA 1
ATOM 1249 C C . LEU A 1 167 ? -6.554 4.347 -11.632 1.00 91.38 167 LEU A C 1
ATOM 1251 O O . LEU A 1 167 ? -7.321 4.630 -10.711 1.00 91.38 167 LEU A O 1
ATOM 1255 N N . VAL A 1 168 ? -6.353 3.103 -12.049 1.00 91.81 168 VAL A N 1
ATOM 1256 C CA . VAL A 1 168 ? -6.913 1.922 -11.391 1.00 91.81 168 VAL A CA 1
ATOM 1257 C C . VAL A 1 168 ? -5.791 1.120 -10.756 1.00 91.81 168 VAL A C 1
ATOM 1259 O O . VAL A 1 168 ? -4.665 1.100 -11.261 1.00 91.81 168 VAL A O 1
ATOM 1262 N N . ASP A 1 169 ? -6.085 0.474 -9.635 1.00 93.12 169 ASP A N 1
ATOM 1263 C CA . ASP A 1 169 ? -5.161 -0.446 -8.992 1.00 93.12 169 ASP A CA 1
ATOM 1264 C C . ASP A 1 169 ? -4.906 -1.677 -9.860 1.00 93.12 169 ASP A C 1
ATOM 1266 O O . ASP A 1 169 ? -5.786 -2.199 -10.546 1.00 93.12 169 ASP A O 1
ATOM 1270 N N . LEU A 1 170 ? -3.667 -2.152 -9.814 1.00 92.12 170 LEU A N 1
ATOM 1271 C CA . LEU A 1 170 ? -3.222 -3.376 -10.458 1.00 92.12 170 LEU A CA 1
ATOM 1272 C C . LEU A 1 170 ? -3.333 -4.556 -9.488 1.00 92.12 170 LEU A C 1
ATOM 1274 O O . LEU A 1 170 ? -3.387 -4.389 -8.268 1.00 92.12 170 LEU A O 1
ATOM 1278 N N . ALA A 1 171 ? -3.352 -5.770 -10.036 1.00 91.81 171 ALA A N 1
ATOM 1279 C CA . ALA A 1 171 ? -3.289 -6.971 -9.220 1.00 91.81 171 ALA A CA 1
ATOM 1280 C C . ALA A 1 171 ? -1.977 -6.975 -8.422 1.00 91.81 171 ALA A C 1
ATOM 1282 O O . ALA A 1 171 ? -0.937 -6.552 -8.926 1.00 91.81 171 ALA A O 1
ATOM 1283 N N . VAL A 1 172 ? -2.031 -7.464 -7.184 1.00 93.69 172 VAL A N 1
ATOM 1284 C CA . VAL A 1 172 ? -0.868 -7.513 -6.290 1.00 93.69 172 VAL A CA 1
ATOM 1285 C C . VAL A 1 172 ? -0.629 -8.952 -5.859 1.00 93.69 172 VAL A C 1
ATOM 1287 O O . VAL A 1 172 ? -1.432 -9.524 -5.117 1.00 93.69 172 VAL A O 1
ATOM 1290 N N . ALA A 1 173 ? 0.482 -9.532 -6.304 1.00 95.31 173 ALA A N 1
ATOM 1291 C CA . ALA A 1 173 ? 1.003 -10.800 -5.818 1.00 95.31 173 ALA A CA 1
ATOM 1292 C C . ALA A 1 173 ? 2.147 -10.584 -4.814 1.00 95.31 173 ALA A C 1
ATOM 1294 O O . ALA A 1 173 ? 2.590 -9.467 -4.544 1.00 95.31 173 ALA A O 1
ATOM 1295 N N . ALA A 1 174 ? 2.596 -11.674 -4.190 1.00 96.19 174 ALA A N 1
ATOM 1296 C CA . ALA A 1 174 ? 3.756 -11.619 -3.312 1.00 96.19 174 ALA A CA 1
ATOM 1297 C C . ALA A 1 174 ? 5.005 -11.212 -4.106 1.00 96.19 174 ALA A C 1
ATOM 1299 O O . ALA A 1 174 ? 5.268 -11.761 -5.171 1.00 96.19 174 ALA A O 1
ATOM 1300 N N . GLY A 1 175 ? 5.766 -10.271 -3.559 1.00 96.12 175 GLY A N 1
ATOM 1301 C CA . GLY A 1 175 ? 6.940 -9.680 -4.182 1.00 96.12 175 GLY A CA 1
ATOM 1302 C C . GLY A 1 175 ? 6.646 -8.371 -4.911 1.00 96.12 175 GLY A C 1
ATOM 1303 O O . GLY A 1 175 ? 7.589 -7.613 -5.148 1.00 96.12 175 GLY A O 1
ATOM 1304 N N . ASP A 1 176 ? 5.376 -8.071 -5.193 1.00 96.00 176 ASP A N 1
ATOM 1305 C CA . ASP A 1 176 ? 4.980 -6.909 -5.981 1.00 96.00 176 ASP A CA 1
ATOM 1306 C C . ASP A 1 176 ? 4.938 -5.617 -5.159 1.00 96.00 176 ASP A C 1
ATOM 1308 O O . ASP A 1 176 ? 4.718 -5.591 -3.940 1.00 96.00 176 ASP A O 1
ATOM 1312 N N . LEU A 1 177 ? 5.109 -4.511 -5.877 1.00 95.56 177 LEU A N 1
ATOM 1313 C CA . LEU A 1 177 ? 4.829 -3.170 -5.392 1.00 95.56 177 LEU A CA 1
ATOM 1314 C C . LEU A 1 177 ? 3.353 -2.881 -5.707 1.00 95.56 177 LEU A C 1
ATOM 1316 O O . LEU A 1 177 ? 2.984 -2.988 -6.878 1.00 95.56 177 LEU A O 1
ATOM 1320 N N . PRO A 1 178 ? 2.506 -2.502 -4.730 1.00 95.56 178 PRO A N 1
ATOM 1321 C CA . PRO A 1 178 ? 1.146 -2.058 -5.015 1.00 95.56 178 PRO A CA 1
ATOM 1322 C C . PRO A 1 178 ? 1.162 -0.921 -6.040 1.00 95.56 178 PRO A C 1
ATOM 1324 O O . PRO A 1 178 ? 1.700 0.160 -5.767 1.00 95.56 178 PRO A O 1
ATOM 1327 N N . GLY A 1 179 ? 0.630 -1.213 -7.224 1.00 93.56 179 GLY A N 1
ATOM 1328 C CA . GLY A 1 179 ? 0.762 -0.384 -8.412 1.00 93.56 179 GLY A CA 1
ATOM 1329 C C . GLY A 1 179 ? -0.581 0.071 -8.963 1.00 93.56 179 GLY A C 1
ATOM 1330 O O . GLY A 1 179 ? -1.613 -0.545 -8.707 1.00 93.56 179 GLY A O 1
ATOM 1331 N N . PHE A 1 180 ? -0.543 1.139 -9.747 1.00 94.44 180 PHE A N 1
ATOM 1332 C CA . PHE A 1 180 ? -1.686 1.760 -10.394 1.00 94.44 180 PHE A CA 1
ATOM 1333 C C . PHE A 1 180 ? -1.292 2.163 -11.807 1.00 94.44 180 PHE A C 1
ATOM 1335 O O . PHE A 1 180 ? -0.173 2.626 -12.029 1.00 94.44 180 PHE A O 1
ATOM 1342 N N . ALA A 1 181 ? -2.205 2.026 -12.755 1.00 92.75 181 ALA A N 1
ATOM 1343 C CA . ALA A 1 181 ? -1.984 2.475 -14.122 1.00 92.75 181 ALA A CA 1
ATOM 1344 C C . ALA A 1 181 ? -3.255 3.115 -14.673 1.00 92.75 181 ALA A C 1
ATOM 1346 O O . ALA A 1 181 ? -4.361 2.802 -14.229 1.00 92.75 181 ALA A O 1
ATOM 1347 N N . ALA A 1 182 ? -3.099 4.005 -15.651 1.00 87.25 182 ALA A N 1
ATOM 1348 C CA . ALA A 1 182 ? -4.236 4.542 -16.384 1.00 87.25 182 ALA A CA 1
ATOM 1349 C C . ALA A 1 182 ? -4.850 3.414 -17.225 1.00 87.25 182 ALA A C 1
ATOM 1351 O O . ALA A 1 182 ? -4.210 2.903 -18.145 1.00 87.25 182 ALA A O 1
ATOM 1352 N N . ASN A 1 183 ? -6.068 2.986 -16.896 1.00 75.25 183 ASN A N 1
ATOM 1353 C CA . ASN A 1 183 ? -6.786 1.994 -17.689 1.00 75.25 183 ASN A CA 1
ATOM 1354 C C . ASN A 1 183 ? -8.303 2.177 -17.545 1.00 75.25 183 ASN A C 1
ATOM 1356 O O . ASN A 1 183 ? -8.797 2.506 -16.473 1.00 75.25 183 ASN A O 1
ATOM 1360 N N . HIS A 1 184 ? -9.050 1.897 -18.613 1.00 60.31 184 HIS A N 1
ATOM 1361 C CA . HIS A 1 184 ? -10.518 1.938 -18.647 1.00 60.31 184 HIS A CA 1
ATOM 1362 C C . HIS A 1 184 ? -11.172 0.653 -18.092 1.00 60.31 184 HIS A C 1
ATOM 1364 O O . HIS A 1 184 ? -12.302 0.325 -18.455 1.00 60.31 184 HIS A O 1
ATOM 1370 N N . GLY A 1 185 ? -10.445 -0.117 -17.278 1.00 67.50 185 GLY A N 1
ATOM 1371 C CA . GLY A 1 185 ? -10.902 -1.380 -16.694 1.00 67.50 185 GLY A CA 1
ATOM 1372 C C . GLY A 1 185 ? -11.486 -1.215 -15.291 1.00 67.50 185 GLY A C 1
ATOM 1373 O O . GLY A 1 185 ? -11.342 -0.168 -14.666 1.00 67.50 185 GLY A O 1
ATOM 1374 N N . GLU A 1 186 ? -12.131 -2.265 -14.783 1.00 74.56 186 GLU A N 1
ATOM 1375 C CA . GLU A 1 186 ? -12.493 -2.332 -13.364 1.00 74.56 186 GLU A CA 1
ATOM 1376 C C . GLU A 1 186 ? -11.224 -2.544 -12.522 1.00 74.56 186 GLU A C 1
ATOM 1378 O O . GLU A 1 186 ? -10.340 -3.316 -12.904 1.00 74.56 186 GLU A O 1
ATOM 1383 N N . GLY A 1 187 ? -11.122 -1.830 -11.398 1.00 79.31 187 GLY A N 1
ATOM 1384 C CA . GLY A 1 187 ? -10.029 -1.992 -10.442 1.00 79.31 187 GLY A CA 1
ATOM 1385 C C . GLY A 1 187 ? -10.005 -3.382 -9.803 1.00 79.31 187 GLY A C 1
ATOM 1386 O O . GLY A 1 187 ? -10.944 -4.174 -9.912 1.00 79.31 187 GLY A O 1
ATOM 1387 N N . ASN A 1 188 ? -8.923 -3.699 -9.105 1.00 86.50 188 ASN A N 1
ATOM 1388 C CA . ASN A 1 188 ? -8.769 -4.991 -8.452 1.00 86.50 188 ASN A CA 1
ATOM 1389 C C . ASN A 1 188 ? -9.509 -4.996 -7.111 1.00 86.50 188 ASN A C 1
ATOM 1391 O O . ASN A 1 188 ? -9.119 -4.330 -6.165 1.00 86.50 188 ASN A O 1
ATOM 1395 N N . HIS A 1 189 ? -10.565 -5.800 -6.975 1.00 91.56 189 HIS A N 1
ATOM 1396 C CA . HIS A 1 189 ? -11.385 -5.866 -5.752 1.00 91.56 189 HIS A CA 1
ATOM 1397 C C . HIS A 1 189 ? -10.710 -6.632 -4.588 1.00 91.56 189 HIS A C 1
ATOM 1399 O O . HIS A 1 189 ? -11.329 -7.479 -3.940 1.00 91.56 189 HIS A O 1
ATOM 1405 N N . ILE A 1 190 ? -9.424 -6.373 -4.343 1.00 93.75 190 ILE A N 1
ATOM 1406 C CA . ILE A 1 190 ? -8.551 -7.121 -3.429 1.00 93.75 190 ILE A CA 1
ATOM 1407 C C . ILE A 1 190 ? -8.263 -6.392 -2.115 1.00 93.75 190 ILE A C 1
ATOM 1409 O O . ILE A 1 190 ? -7.727 -7.009 -1.192 1.00 93.75 190 ILE A O 1
ATOM 1413 N N . TYR A 1 191 ? -8.606 -5.108 -2.005 1.00 96.56 191 TYR A N 1
ATOM 1414 C CA . TYR A 1 191 ? -8.336 -4.287 -0.830 1.00 96.56 191 TYR A CA 1
ATOM 1415 C C . TYR A 1 191 ? -9.506 -4.249 0.155 1.00 96.56 191 TYR A C 1
ATOM 1417 O O . TYR A 1 191 ? -10.674 -4.428 -0.192 1.00 96.56 191 TYR A O 1
ATOM 1425 N N . CYS A 1 192 ? -9.178 -3.990 1.419 1.00 96.81 192 CYS A N 1
ATOM 1426 C CA . CYS A 1 192 ? -10.147 -3.833 2.494 1.00 96.81 192 CYS A CA 1
ATOM 1427 C C . CYS A 1 192 ? -9.632 -2.853 3.553 1.00 96.81 192 CYS A C 1
ATOM 1429 O O . CYS A 1 192 ? -8.490 -2.968 3.993 1.00 96.81 192 CYS A O 1
ATOM 1431 N N . ALA A 1 193 ? -10.467 -1.931 4.029 1.00 97.06 193 ALA A N 1
ATOM 1432 C CA . ALA A 1 193 ? -10.175 -1.171 5.240 1.00 97.06 193 ALA A CA 1
ATOM 1433 C C . ALA A 1 193 ? -10.563 -2.015 6.461 1.00 97.06 193 ALA A C 1
ATOM 1435 O O . ALA A 1 193 ? -11.740 -2.239 6.740 1.00 97.06 193 ALA A O 1
ATOM 1436 N N . VAL A 1 194 ? -9.563 -2.507 7.189 1.00 96.56 194 VAL A N 1
ATOM 1437 C CA . VAL A 1 194 ? -9.732 -3.432 8.310 1.00 96.56 194 VAL A CA 1
ATOM 1438 C C . VAL A 1 194 ? -9.665 -2.680 9.637 1.00 96.56 194 VAL A C 1
ATOM 1440 O O . VAL A 1 194 ? -8.679 -1.979 9.874 1.00 96.56 194 VAL A O 1
ATOM 1443 N N . PRO A 1 195 ? -10.638 -2.857 10.549 1.00 95.31 195 PRO A N 1
ATOM 1444 C CA . PRO A 1 195 ? -10.567 -2.277 11.883 1.00 95.31 195 PRO A CA 1
ATOM 1445 C C . PRO A 1 195 ? -9.274 -2.665 12.617 1.00 95.31 195 PRO A C 1
ATOM 1447 O O . PRO A 1 195 ? -8.856 -3.832 12.625 1.00 95.31 195 PRO A O 1
ATOM 1450 N N . ASN A 1 196 ? -8.646 -1.682 13.260 1.00 94.06 196 ASN A N 1
ATOM 1451 C CA . ASN A 1 196 ? -7.413 -1.848 14.031 1.00 94.06 196 ASN A CA 1
ATOM 1452 C C . ASN A 1 196 ? -7.523 -1.205 15.423 1.00 94.06 196 ASN A C 1
ATOM 1454 O O . ASN A 1 196 ? -6.647 -0.461 15.858 1.00 94.06 196 ASN A O 1
ATOM 1458 N N . GLY A 1 197 ? -8.631 -1.494 16.113 1.00 87.94 197 GLY A N 1
ATOM 1459 C CA . GLY A 1 197 ? -8.947 -0.944 17.431 1.00 87.94 197 GLY A CA 1
ATOM 1460 C C . GLY A 1 197 ? -9.508 0.481 17.377 1.00 87.94 197 GLY A C 1
ATOM 1461 O O . GLY A 1 197 ? -9.079 1.320 16.585 1.00 87.94 197 GLY A O 1
ATOM 1462 N N . GLY A 1 198 ? -10.487 0.762 18.242 1.00 84.69 198 GLY A N 1
ATOM 1463 C CA . GLY A 1 198 ? -11.178 2.053 18.260 1.00 84.69 198 GLY A CA 1
ATOM 1464 C C . GLY A 1 198 ? -11.816 2.383 16.905 1.00 84.69 198 GLY A C 1
ATOM 1465 O O . GLY A 1 198 ? -12.451 1.527 16.296 1.00 84.69 198 GLY A O 1
ATOM 1466 N N . SER A 1 199 ? -11.625 3.618 16.438 1.00 80.94 199 SER A N 1
ATOM 1467 C CA . SER A 1 199 ? -12.109 4.125 15.144 1.00 80.94 199 SER A CA 1
ATOM 1468 C C . SER A 1 199 ? -11.054 4.084 14.026 1.00 80.94 199 SER A C 1
ATOM 1470 O O . SER A 1 199 ? -11.217 4.763 13.014 1.00 80.94 199 SER A O 1
ATOM 1472 N N . ASN A 1 200 ? -9.951 3.355 14.218 1.00 90.44 200 ASN A N 1
ATOM 1473 C CA . ASN A 1 200 ? -8.834 3.331 13.275 1.00 90.44 200 ASN A CA 1
ATOM 1474 C C . ASN A 1 200 ? -8.942 2.150 12.309 1.00 90.44 200 ASN A C 1
ATOM 1476 O O . ASN A 1 200 ? -9.339 1.047 12.696 1.00 90.44 200 ASN A O 1
ATOM 1480 N N . PHE A 1 201 ? -8.510 2.371 11.069 1.00 96.44 201 PHE A N 1
ATOM 1481 C CA . PHE A 1 201 ? -8.464 1.353 10.026 1.00 96.44 201 PHE A CA 1
ATOM 1482 C C . PHE A 1 201 ? -7.040 1.184 9.502 1.00 96.44 201 PHE A C 1
ATOM 1484 O O . PHE A 1 201 ? -6.263 2.139 9.433 1.00 96.44 201 PHE A O 1
ATOM 1491 N N . VAL A 1 202 ? -6.713 -0.039 9.101 1.00 97.50 202 VAL A N 1
ATOM 1492 C CA . VAL A 1 202 ? -5.517 -0.356 8.318 1.00 97.50 202 VAL A CA 1
ATOM 1493 C C . VAL A 1 202 ? -5.925 -0.965 6.990 1.00 97.50 202 VAL A C 1
ATOM 1495 O O . VAL A 1 202 ? -6.951 -1.635 6.897 1.00 97.50 202 VAL A O 1
ATOM 1498 N N . LEU A 1 203 ? -5.124 -0.744 5.960 1.00 97.56 203 LEU A N 1
ATOM 1499 C CA . LEU A 1 203 ? -5.337 -1.335 4.653 1.00 97.56 203 LEU A CA 1
ATOM 1500 C C . LEU A 1 203 ? -4.912 -2.808 4.687 1.00 97.56 203 LEU A C 1
ATOM 1502 O O . LEU A 1 203 ? -3.782 -3.135 5.052 1.00 97.56 203 LEU A O 1
ATOM 1506 N N . GLY A 1 204 ? -5.825 -3.691 4.307 1.00 96.69 204 GLY A N 1
ATOM 1507 C CA . GLY A 1 204 ? -5.551 -5.077 3.955 1.00 96.69 204 GLY A CA 1
ATOM 1508 C C . GLY A 1 204 ? -5.614 -5.272 2.444 1.00 96.69 204 GLY A C 1
ATOM 1509 O O . GLY A 1 204 ? -6.328 -4.548 1.753 1.00 96.69 204 GLY A O 1
ATOM 1510 N N . VAL A 1 205 ? -4.879 -6.262 1.947 1.00 95.56 205 VAL A N 1
ATOM 1511 C CA . VAL A 1 205 ? -4.886 -6.732 0.558 1.00 95.56 205 VAL A CA 1
ATOM 1512 C C . VAL A 1 205 ? -4.939 -8.257 0.554 1.00 95.56 205 VAL A C 1
ATOM 1514 O O . VAL A 1 205 ? -4.259 -8.895 1.356 1.00 95.56 205 VAL A O 1
ATOM 1517 N N . ASN A 1 206 ? -5.742 -8.866 -0.317 1.00 92.62 206 ASN A N 1
ATOM 1518 C CA . ASN A 1 206 ? -5.862 -10.327 -0.429 1.00 92.62 206 ASN A CA 1
ATOM 1519 C C . ASN A 1 206 ? -6.135 -11.022 0.925 1.00 92.62 206 ASN A C 1
ATOM 1521 O O . ASN A 1 206 ? -5.485 -12.010 1.268 1.00 92.62 206 ASN A O 1
ATOM 1525 N N . SER A 1 207 ? -7.062 -10.485 1.730 1.00 92.69 207 SER A N 1
ATOM 1526 C CA . SER A 1 207 ? -7.342 -10.971 3.096 1.00 92.69 207 SER A CA 1
ATOM 1527 C C . SER A 1 207 ? -6.132 -10.963 4.055 1.00 92.69 207 SER A C 1
ATOM 1529 O O . SER A 1 207 ? -6.115 -11.674 5.059 1.00 92.69 207 SER A O 1
ATOM 1531 N N . ASP A 1 208 ? -5.123 -10.128 3.790 1.00 94.94 208 ASP A N 1
ATOM 1532 C CA . ASP A 1 208 ? -3.915 -9.971 4.602 1.00 94.94 208 ASP A CA 1
ATOM 1533 C C . ASP A 1 208 ? -3.631 -8.490 4.899 1.00 94.94 208 ASP A C 1
ATOM 1535 O O . ASP A 1 208 ? -3.596 -7.658 3.999 1.00 94.94 208 ASP A O 1
ATOM 1539 N N . LYS A 1 209 ? -3.422 -8.142 6.172 1.00 95.19 209 LYS A N 1
ATOM 1540 C CA . LYS A 1 209 ? -3.148 -6.762 6.618 1.00 95.19 209 LYS A CA 1
ATOM 1541 C C . LYS A 1 209 ? -1.773 -6.575 7.258 1.00 95.19 209 LYS A C 1
ATOM 1543 O O . LYS A 1 209 ? -1.484 -5.508 7.791 1.00 95.19 209 LYS A O 1
ATOM 1548 N N . SER A 1 210 ? -0.952 -7.624 7.286 1.00 95.62 210 SER A N 1
ATOM 1549 C CA . SER A 1 210 ? 0.266 -7.672 8.106 1.00 95.62 210 SER A CA 1
ATOM 1550 C C . SER A 1 210 ? 1.543 -7.856 7.298 1.00 95.62 210 SER A C 1
ATOM 1552 O O . SER A 1 210 ? 2.627 -7.735 7.859 1.00 95.62 210 SER A O 1
ATOM 1554 N N . ASN A 1 211 ? 1.446 -8.117 5.994 1.00 96.75 211 ASN A N 1
ATOM 1555 C CA . ASN A 1 211 ? 2.606 -8.388 5.146 1.00 96.75 211 ASN A CA 1
ATOM 1556 C C . ASN A 1 211 ? 2.945 -7.249 4.178 1.00 96.75 211 ASN A C 1
ATOM 1558 O O . ASN A 1 211 ? 3.398 -7.493 3.060 1.00 96.75 211 ASN A O 1
ATOM 1562 N N . PHE A 1 212 ? 2.757 -6.008 4.620 1.00 97.81 212 PHE A N 1
ATOM 1563 C CA . PHE A 1 212 ? 3.326 -4.846 3.948 1.00 97.81 212 PHE A CA 1
ATOM 1564 C C . PHE A 1 212 ? 4.698 -4.521 4.518 1.00 97.81 212 PHE A C 1
ATOM 1566 O O . PHE A 1 212 ? 4.941 -4.606 5.724 1.00 97.81 212 PHE A O 1
ATOM 1573 N N . PHE A 1 213 ? 5.603 -4.143 3.630 1.00 97.88 213 PHE A N 1
ATOM 1574 C CA . PHE A 1 213 ? 6.965 -3.787 3.970 1.00 97.88 213 PHE A CA 1
ATOM 1575 C C . PHE A 1 213 ? 7.351 -2.513 3.240 1.00 97.88 213 PHE A C 1
ATOM 1577 O O . PHE A 1 213 ? 6.863 -2.242 2.148 1.00 97.88 213 PHE A O 1
ATOM 1584 N N . ILE A 1 214 ? 8.239 -1.739 3.847 1.00 96.12 214 ILE A N 1
ATOM 1585 C CA . ILE A 1 214 ? 8.908 -0.620 3.192 1.00 96.12 214 ILE A CA 1
ATOM 1586 C C . ILE A 1 214 ? 10.361 -1.003 2.950 1.00 96.12 214 ILE A C 1
ATOM 1588 O O . ILE A 1 214 ? 11.067 -1.369 3.891 1.00 96.12 214 ILE A O 1
ATOM 1592 N N . CYS A 1 215 ? 10.793 -0.941 1.697 1.00 96.06 215 CYS A N 1
ATOM 1593 C CA . CYS A 1 215 ? 12.105 -1.407 1.256 1.00 96.06 215 CYS A CA 1
ATOM 1594 C C . CYS A 1 215 ? 12.799 -0.313 0.445 1.00 96.06 215 CYS A C 1
ATOM 1596 O O . CYS A 1 215 ? 12.145 0.434 -0.285 1.00 96.06 215 CYS A O 1
ATOM 1598 N N . ASN A 1 216 ? 14.122 -0.219 0.546 1.00 94.94 216 ASN A N 1
ATOM 1599 C CA . ASN A 1 216 ? 14.900 0.672 -0.308 1.00 94.94 216 ASN A CA 1
ATOM 1600 C C . ASN A 1 216 ? 15.005 0.083 -1.721 1.00 94.94 216 ASN A C 1
ATOM 1602 O O . ASN A 1 216 ? 15.086 -1.136 -1.886 1.00 94.94 216 ASN A O 1
ATOM 1606 N N . THR A 1 217 ? 15.041 0.938 -2.740 1.00 93.44 217 THR A N 1
ATOM 1607 C CA . THR A 1 217 ? 15.342 0.509 -4.114 1.00 93.44 217 THR A CA 1
ATOM 1608 C C . THR A 1 217 ? 16.770 -0.040 -4.231 1.00 93.44 217 THR A C 1
ATOM 1610 O O . THR A 1 217 ? 17.682 0.448 -3.559 1.00 93.44 217 THR A O 1
ATOM 1613 N N . LYS A 1 218 ? 16.978 -1.040 -5.098 1.00 92.56 218 LYS A N 1
ATOM 1614 C CA . LYS A 1 218 ? 18.322 -1.553 -5.440 1.00 92.56 218 LYS A CA 1
ATOM 1615 C C . LYS A 1 218 ? 19.076 -0.624 -6.385 1.00 92.56 218 LYS A C 1
ATOM 1617 O O . LYS A 1 218 ? 20.303 -0.574 -6.355 1.00 92.56 218 LYS A O 1
ATOM 1622 N N . THR A 1 219 ? 18.346 0.078 -7.245 1.00 81.75 219 THR A N 1
ATOM 1623 C CA . THR A 1 219 ? 18.907 0.883 -8.331 1.00 81.75 219 THR A CA 1
ATOM 1624 C C . THR A 1 219 ? 18.265 2.263 -8.373 1.00 81.75 219 THR A C 1
ATOM 1626 O O . THR A 1 219 ? 17.057 2.395 -8.183 1.00 81.75 219 THR A O 1
ATOM 1629 N N . GLY A 1 220 ? 19.065 3.284 -8.686 1.00 76.44 220 GLY A N 1
ATOM 1630 C CA . GLY A 1 220 ? 18.596 4.663 -8.833 1.00 76.44 220 GLY A CA 1
ATOM 1631 C C . GLY A 1 220 ? 18.729 5.508 -7.558 1.00 76.44 220 GLY A C 1
ATOM 1632 O O . GLY A 1 220 ? 19.486 5.145 -6.654 1.00 76.44 220 GLY A O 1
ATOM 1633 N N . PRO A 1 221 ? 18.044 6.666 -7.497 1.00 78.31 221 PRO A N 1
ATOM 1634 C CA . PRO A 1 221 ? 18.011 7.506 -6.302 1.00 78.31 221 PRO A CA 1
ATOM 1635 C C . PRO A 1 221 ? 17.438 6.719 -5.120 1.00 78.31 221 PRO A C 1
ATOM 1637 O O . PRO A 1 221 ? 16.674 5.782 -5.327 1.00 78.31 221 PRO A O 1
ATOM 1640 N N . PHE A 1 222 ? 17.780 7.088 -3.883 1.00 83.19 222 PHE A N 1
ATOM 1641 C CA . PHE A 1 222 ? 17.287 6.405 -2.680 1.00 83.19 222 PHE A CA 1
ATOM 1642 C C . PHE A 1 222 ? 15.762 6.560 -2.520 1.00 83.19 222 PHE A C 1
ATOM 1644 O O . PHE A 1 222 ? 15.282 7.427 -1.791 1.00 83.19 222 PHE A O 1
ATOM 1651 N N . HIS A 1 223 ? 15.008 5.699 -3.204 1.00 89.56 223 HIS A N 1
ATOM 1652 C CA . HIS A 1 223 ? 13.563 5.557 -3.094 1.00 89.56 223 HIS A CA 1
ATOM 1653 C C . HIS A 1 223 ? 13.193 4.455 -2.100 1.00 89.56 223 HIS A C 1
ATOM 1655 O O . HIS A 1 223 ? 13.940 3.493 -1.908 1.00 89.56 223 HIS A O 1
ATOM 1661 N N . ARG A 1 224 ? 12.025 4.600 -1.472 1.00 93.81 224 ARG A N 1
ATOM 1662 C CA . ARG A 1 224 ? 11.491 3.690 -0.462 1.00 93.81 224 ARG A CA 1
ATOM 1663 C C . ARG A 1 224 ? 10.113 3.250 -0.917 1.00 93.81 224 ARG A C 1
ATOM 1665 O O . ARG A 1 224 ? 9.158 4.024 -0.843 1.00 93.81 224 ARG A O 1
ATOM 1672 N N . PHE A 1 225 ? 10.033 2.029 -1.420 1.00 94.88 225 PHE A N 1
ATOM 1673 C CA . PHE A 1 225 ? 8.811 1.474 -1.982 1.00 94.88 225 PHE A CA 1
ATOM 1674 C C . PHE A 1 225 ? 8.063 0.646 -0.959 1.00 94.88 225 PHE A C 1
ATOM 1676 O O . PHE A 1 225 ? 8.666 -0.002 -0.099 1.00 94.88 225 PHE A O 1
ATOM 1683 N N . ILE A 1 226 ? 6.741 0.666 -1.081 1.00 96.62 226 ILE A N 1
ATOM 1684 C CA . ILE A 1 226 ? 5.881 -0.265 -0.373 1.00 96.62 226 ILE A CA 1
ATOM 1685 C C . ILE A 1 226 ? 5.831 -1.559 -1.178 1.00 96.62 226 ILE A C 1
ATOM 1687 O O . ILE A 1 226 ? 5.633 -1.543 -2.388 1.00 96.62 226 ILE A O 1
ATOM 1691 N N . VAL A 1 227 ? 6.024 -2.678 -0.494 1.00 97.44 227 VAL A N 1
ATOM 1692 C CA . VAL A 1 227 ? 6.095 -4.016 -1.078 1.00 97.44 227 VAL A CA 1
ATOM 1693 C C . VAL A 1 227 ? 5.154 -4.933 -0.311 1.00 97.44 227 VAL A C 1
ATOM 1695 O O . VAL A 1 227 ? 5.142 -4.929 0.924 1.00 97.44 227 VAL A O 1
ATOM 1698 N N . TYR A 1 228 ? 4.374 -5.735 -1.029 1.00 97.88 228 TYR A N 1
ATOM 1699 C CA . TYR A 1 228 ? 3.564 -6.790 -0.432 1.00 97.88 228 TYR A CA 1
ATOM 1700 C C . TYR A 1 228 ? 4.335 -8.112 -0.450 1.00 97.88 228 TYR A C 1
ATOM 1702 O O . TYR A 1 228 ? 4.732 -8.580 -1.511 1.00 97.88 228 TYR A O 1
ATOM 1710 N N . LYS A 1 229 ? 4.550 -8.723 0.724 1.00 97.75 229 LYS A N 1
ATOM 1711 C CA . LYS A 1 229 ? 5.298 -9.989 0.901 1.00 97.75 229 LYS A CA 1
ATOM 1712 C C . LYS A 1 229 ? 6.614 -10.027 0.096 1.00 97.75 229 LYS A C 1
ATOM 1714 O O . LYS A 1 229 ? 6.675 -10.743 -0.899 1.00 97.75 229 LYS A O 1
ATOM 1719 N N . PRO A 1 230 ? 7.650 -9.270 0.505 1.00 97.31 230 PRO A N 1
ATOM 1720 C CA . PRO A 1 230 ? 8.891 -9.134 -0.249 1.00 97.31 230 PRO A CA 1
ATOM 1721 C C . PRO A 1 230 ? 9.507 -10.466 -0.682 1.00 97.31 230 PRO A C 1
ATOM 1723 O O . PRO A 1 230 ? 9.602 -11.400 0.114 1.00 97.31 230 PRO A O 1
ATOM 1726 N N . ASP A 1 231 ? 9.988 -10.505 -1.920 1.00 97.12 231 ASP A N 1
ATOM 1727 C CA . ASP A 1 231 ? 10.816 -11.573 -2.471 1.00 97.12 231 ASP A CA 1
ATOM 1728 C C . ASP A 1 231 ? 12.297 -11.243 -2.240 1.00 97.12 231 ASP A C 1
ATOM 1730 O O . ASP A 1 231 ? 12.768 -10.139 -2.538 1.00 97.12 231 ASP A O 1
ATOM 1734 N N . SER A 1 232 ? 13.051 -12.215 -1.726 1.00 96.81 232 SER A N 1
ATOM 1735 C CA . SER A 1 232 ? 14.494 -12.089 -1.512 1.00 96.81 232 SER A CA 1
ATOM 1736 C C . SER A 1 232 ? 15.288 -11.936 -2.813 1.00 96.81 232 SER A C 1
ATOM 1738 O O . SER A 1 232 ? 16.418 -11.444 -2.784 1.00 96.81 232 SER A O 1
ATOM 1740 N N . ASN A 1 233 ? 14.704 -12.305 -3.956 1.00 95.25 233 ASN A N 1
ATOM 1741 C CA . ASN A 1 233 ? 15.352 -12.244 -5.266 1.00 95.25 233 ASN A CA 1
ATOM 1742 C C . ASN A 1 233 ? 14.915 -11.048 -6.126 1.00 95.25 233 ASN A C 1
ATOM 1744 O O . ASN A 1 233 ? 15.298 -10.971 -7.293 1.00 95.25 233 ASN A O 1
ATOM 1748 N N . SER A 1 234 ? 14.158 -10.096 -5.568 1.00 95.19 234 SER A N 1
ATOM 1749 C CA . SER A 1 234 ? 13.682 -8.925 -6.315 1.00 95.19 234 SER A CA 1
ATOM 1750 C C . SER A 1 234 ? 14.828 -8.151 -6.969 1.00 95.19 234 SER A C 1
ATOM 1752 O O . SER A 1 234 ? 15.861 -7.899 -6.348 1.00 95.19 234 SER A O 1
ATOM 1754 N N . LEU A 1 235 ? 14.648 -7.731 -8.220 1.00 93.62 235 LEU A N 1
ATOM 1755 C CA . LEU A 1 235 ? 15.589 -6.845 -8.915 1.00 93.62 235 LEU A CA 1
ATOM 1756 C C . LEU A 1 235 ? 15.291 -5.357 -8.664 1.00 93.62 235 LEU A C 1
ATOM 1758 O O . LEU A 1 235 ? 16.123 -4.514 -8.983 1.00 93.62 235 LEU A O 1
ATOM 1762 N N . VAL A 1 236 ? 14.132 -5.036 -8.078 1.00 93.25 236 VAL A N 1
ATOM 1763 C CA . VAL A 1 236 ? 13.631 -3.660 -7.921 1.00 93.25 236 VAL A CA 1
ATOM 1764 C C . VAL A 1 236 ? 13.998 -3.074 -6.555 1.00 93.25 236 VAL A C 1
ATOM 1766 O O . VAL A 1 236 ? 14.423 -1.926 -6.458 1.00 93.25 236 VAL A O 1
ATOM 1769 N N . TYR A 1 237 ? 13.888 -3.861 -5.485 1.00 95.12 237 TYR A N 1
ATOM 1770 C CA . TYR A 1 237 ? 14.162 -3.423 -4.112 1.00 95.12 237 TYR A CA 1
ATOM 1771 C C . TYR A 1 237 ? 15.136 -4.355 -3.397 1.00 95.12 237 TYR A C 1
ATOM 1773 O O . TYR A 1 237 ? 15.310 -5.517 -3.767 1.00 95.12 237 TYR A O 1
ATOM 1781 N N . ASP A 1 238 ? 15.781 -3.841 -2.352 1.00 96.31 238 ASP A N 1
ATOM 1782 C CA . ASP A 1 238 ? 16.667 -4.620 -1.497 1.00 96.31 238 ASP A CA 1
ATOM 1783 C C . ASP A 1 238 ? 15.888 -5.222 -0.327 1.00 96.31 238 ASP A C 1
ATOM 1785 O O . ASP A 1 238 ? 15.543 -4.534 0.639 1.00 96.31 238 ASP A O 1
ATOM 1789 N N . SER A 1 239 ? 15.652 -6.533 -0.399 1.00 96.56 239 SER A N 1
ATOM 1790 C CA . SER A 1 239 ? 14.945 -7.306 0.622 1.00 96.56 239 SER A CA 1
ATOM 1791 C C . SER A 1 239 ? 15.576 -7.208 2.015 1.00 96.56 239 SER A C 1
ATOM 1793 O O . SER A 1 239 ? 14.870 -7.328 3.012 1.00 96.56 239 SER A O 1
ATOM 1795 N N . HIS A 1 240 ? 16.886 -6.953 2.112 1.00 96.56 240 HIS A N 1
ATOM 1796 C CA . HIS A 1 240 ? 17.601 -6.838 3.391 1.00 96.56 240 HIS A CA 1
ATOM 1797 C C . HIS A 1 240 ? 17.294 -5.525 4.116 1.00 96.56 240 HIS A C 1
ATOM 1799 O O . HIS A 1 240 ? 17.521 -5.404 5.318 1.00 96.56 240 HIS A O 1
ATOM 1805 N N . THR A 1 241 ? 16.761 -4.543 3.389 1.00 95.75 241 THR A N 1
ATOM 1806 C CA . THR A 1 241 ? 16.351 -3.245 3.937 1.00 95.75 241 THR A CA 1
ATOM 1807 C C . THR A 1 241 ? 14.869 -3.201 4.298 1.00 95.75 241 THR A C 1
ATOM 1809 O O . THR A 1 241 ? 14.412 -2.215 4.878 1.00 95.75 241 THR A O 1
ATOM 1812 N N . CYS A 1 242 ? 14.114 -4.253 3.965 1.00 97.00 242 CYS A N 1
ATOM 1813 C CA . CYS A 1 242 ? 12.677 -4.291 4.170 1.00 97.00 242 CYS A CA 1
ATOM 1814 C C . CYS A 1 242 ? 12.322 -4.292 5.657 1.00 97.00 242 CYS A C 1
ATOM 1816 O O . CYS A 1 242 ? 12.713 -5.176 6.419 1.00 97.00 242 CYS A O 1
ATOM 1818 N N . GLN A 1 243 ? 11.503 -3.327 6.058 1.00 97.19 243 GLN A N 1
ATOM 1819 C CA . GLN A 1 243 ? 10.921 -3.266 7.393 1.00 97.19 243 GLN A CA 1
ATOM 1820 C C . GLN A 1 243 ? 9.424 -3.518 7.307 1.00 97.19 243 GLN A C 1
ATOM 1822 O O . GLN A 1 243 ? 8.748 -2.917 6.473 1.00 97.19 243 GLN A O 1
ATOM 1827 N N . ASN A 1 244 ? 8.901 -4.379 8.178 1.00 97.38 244 ASN A N 1
ATOM 1828 C CA . ASN A 1 244 ? 7.465 -4.613 8.257 1.00 97.38 244 ASN A CA 1
ATOM 1829 C C . ASN A 1 244 ? 6.742 -3.342 8.725 1.00 97.38 244 ASN A C 1
ATOM 1831 O O . ASN A 1 244 ? 7.175 -2.679 9.675 1.00 97.38 244 ASN A O 1
ATOM 1835 N N . ILE A 1 245 ? 5.646 -3.012 8.049 1.00 97.44 245 ILE A N 1
ATOM 1836 C CA . ILE A 1 245 ? 4.814 -1.850 8.340 1.00 97.44 245 ILE A CA 1
ATOM 1837 C C . ILE A 1 245 ? 3.335 -2.229 8.310 1.00 97.44 245 ILE A C 1
ATOM 1839 O O . ILE A 1 245 ? 2.910 -3.180 7.658 1.00 97.44 245 ILE A O 1
ATOM 1843 N N . GLN A 1 246 ? 2.535 -1.418 8.984 1.00 96.88 246 GLN A N 1
ATOM 1844 C CA . GLN A 1 246 ? 1.099 -1.325 8.783 1.00 96.88 246 GLN A CA 1
ATOM 1845 C C . GLN A 1 246 ? 0.808 -0.093 7.935 1.00 96.88 246 GLN A C 1
ATOM 1847 O O . GLN A 1 246 ? 1.398 0.969 8.150 1.00 96.88 246 GLN A O 1
ATOM 1852 N N . ILE A 1 247 ? -0.115 -0.231 6.989 1.00 97.81 247 ILE A N 1
ATOM 1853 C CA . ILE A 1 247 ? -0.628 0.895 6.215 1.00 97.81 247 ILE A CA 1
ATOM 1854 C C . ILE A 1 247 ? -1.901 1.373 6.907 1.00 97.81 247 ILE A C 1
ATOM 1856 O O . ILE A 1 247 ? -2.929 0.709 6.848 1.00 97.81 247 ILE A O 1
ATOM 1860 N N . ASN A 1 248 ? -1.832 2.508 7.585 1.00 97.50 248 ASN A N 1
ATOM 1861 C CA . ASN A 1 248 ? -2.979 3.151 8.208 1.00 97.50 248 ASN A CA 1
ATOM 1862 C C . ASN A 1 248 ? -3.820 3.871 7.161 1.00 97.50 248 ASN A C 1
ATOM 1864 O O . ASN A 1 248 ? -3.290 4.526 6.261 1.00 97.50 248 ASN A O 1
ATOM 1868 N N . VAL A 1 249 ? -5.132 3.790 7.345 1.00 97.19 249 VAL A N 1
ATOM 1869 C CA . VAL A 1 249 ? -6.128 4.519 6.571 1.00 97.19 249 VAL A CA 1
ATOM 1870 C C . VAL A 1 249 ? -6.597 5.701 7.414 1.00 97.19 249 VAL A C 1
ATOM 1872 O O . VAL A 1 249 ? -7.271 5.528 8.430 1.00 97.19 249 VAL A O 1
ATOM 1875 N N . ILE A 1 250 ? -6.196 6.907 7.014 1.00 95.69 250 ILE A N 1
ATOM 1876 C CA . ILE A 1 250 ? -6.457 8.154 7.738 1.00 95.69 250 ILE A CA 1
ATOM 1877 C C . ILE A 1 250 ? -7.552 8.916 7.005 1.00 95.69 250 ILE A C 1
ATOM 1879 O O . ILE A 1 250 ? -7.326 9.433 5.914 1.00 95.69 250 ILE A O 1
ATOM 1883 N N . LYS A 1 251 ? -8.740 8.997 7.600 1.00 92.69 251 LYS A N 1
ATOM 1884 C CA . LYS A 1 251 ? -9.858 9.744 7.018 1.00 92.69 251 LYS A CA 1
ATOM 1885 C C . LYS A 1 251 ? -9.517 11.238 6.909 1.00 92.69 251 LYS A C 1
ATOM 1887 O O . LYS A 1 251 ? -8.940 11.789 7.848 1.00 92.69 251 LYS A O 1
ATOM 1892 N N . VAL A 1 252 ? -9.862 11.853 5.776 1.00 89.81 252 VAL A N 1
ATOM 1893 C CA . VAL A 1 252 ? -9.666 13.289 5.493 1.00 89.81 252 VAL A CA 1
ATOM 1894 C C . VAL A 1 252 ? -10.991 14.034 5.585 1.00 89.81 252 VAL A C 1
ATOM 1896 O O . VAL A 1 252 ? -12.038 13.414 5.288 1.00 89.81 252 VAL A O 1
#

Organism: NCBI:txid2478898

Secondary structure (DSSP, 8-state):
----------------SHHHHHHHHHHHHHHHH-SS------S--------GGGSS---HHHHHHHHHHHHHHTTS----------------GGGTT-TT-BS-EEEEEEEEEETTEEEEEEEEEEEEEEETTEEEEEEEEGGGS-TT----EEEETTEEEETTS-EEEPP--TT---EEEE-SSPP-TTEEEEE-STT-EEEEETTBSS-EEEEEBSSSS--EEEEES--TT-SSB-GGG-EEEEEEEEE-